Protein AF-A0A2A5NXS1-F1 (afdb_monomer)

Nearest PDB structures (foldseek):
  8vpb-assembly1_B  TM=1.936E-01  e=4.855E+00  Acetivibrio thermocellus ATCC 27405
  8vp6-assembly1_A  TM=1.914E-01  e=6.516E+00  Acetivibrio thermocellus ATCC 27405
  7t56-assembly1_B  TM=1.452E-01  e=5.507E+00  Acetivibrio thermocellus

Solvent-accessible surface area (backbone atoms only — not comparable to full-atom values): 15527 Å² total; per-residue (Å²): 113,78,41,59,39,31,44,42,48,27,44,48,34,36,35,49,47,44,10,28,22,42,72,34,12,51,87,60,19,72,58,52,94,95,56,73,52,60,58,21,22,53,51,45,51,48,53,43,49,53,54,27,51,54,50,52,59,58,46,58,78,80,45,58,77,80,55,34,42,48,44,21,48,47,25,34,41,46,26,44,46,38,18,56,44,32,48,29,66,87,48,60,94,72,56,56,43,71,55,36,37,53,54,43,52,51,55,33,54,51,51,25,48,50,49,31,64,68,31,35,73,73,53,78,40,53,52,70,60,51,43,49,34,47,45,30,22,45,22,40,39,41,38,36,18,63,85,30,34,27,43,19,49,92,49,60,86,47,55,80,62,59,29,24,53,52,48,50,54,52,15,47,55,50,8,43,46,52,35,52,46,42,33,63,71,64,50,59,50,41,102,84,42,52,63,60,36,48,25,28,35,42,42,32,45,31,48,42,42,36,68,74,47,56,34,70,97,39,59,89,50,58,82,66,60,23,18,56,52,37,44,54,52,47,53,54,50,34,54,53,50,46,57,57,70,39,61,69,70,74,48,97,74,71,92,51,66,58,56,60,52,48,26,43,40,31,57,54,46,52,35,51,51,51,50,43,32,51,47,27,19,66,30,54,88,71,55,68,77,63,61,95,89,51,77,71,97,80,71,92,130

Radius of gyration: 19.19 Å; Cα contacts (8 Å, |Δi|>4): 415; chains: 1; bounding box: 48×44×57 Å

Structure (mmCIF, N/CA/C/O backbone):
data_AF-A0A2A5NXS1-F1
#
_entry.id   AF-A0A2A5NXS1-F1
#
loop_
_atom_site.group_PDB
_atom_site.id
_atom_site.type_symbol
_atom_site.label_atom_id
_atom_site.label_alt_id
_atom_site.label_comp_id
_atom_site.label_asym_id
_atom_site.label_entity_id
_atom_site.label_seq_id
_atom_site.pdbx_PDB_ins_code
_atom_site.Cartn_x
_atom_site.Cartn_y
_atom_site.Cartn_z
_atom_site.occupancy
_atom_site.B_iso_or_equiv
_atom_site.auth_seq_id
_atom_site.auth_comp_id
_atom_site.auth_asym_id
_atom_site.auth_atom_id
_atom_site.pdbx_PDB_model_num
ATOM 1 N N . MET A 1 1 ? -2.084 -15.220 -14.478 1.00 48.28 1 MET A N 1
ATOM 2 C CA . MET A 1 1 ? -2.795 -14.919 -13.210 1.00 48.28 1 MET A CA 1
ATOM 3 C C . MET A 1 1 ? -2.044 -13.943 -12.300 1.00 48.28 1 MET A C 1
ATOM 5 O O . MET A 1 1 ? -2.697 -13.050 -11.786 1.00 48.28 1 MET A O 1
ATOM 9 N N . LEU A 1 2 ? -0.713 -14.033 -12.143 1.00 59.28 2 LEU A N 1
ATOM 10 C CA . LEU A 1 2 ? 0.073 -13.143 -11.260 1.00 59.28 2 LEU A CA 1
ATOM 11 C C . LEU A 1 2 ? -0.103 -11.620 -11.494 1.00 59.28 2 LEU A C 1
ATOM 13 O O . LEU A 1 2 ? -0.232 -10.901 -10.517 1.00 59.28 2 LEU A O 1
ATOM 17 N N . PRO A 1 3 ? -0.214 -11.083 -12.723 1.00 63.03 3 PRO A N 1
ATOM 18 C CA . PRO A 1 3 ? -0.438 -9.639 -12.892 1.00 63.03 3 PRO A CA 1
ATOM 19 C C . PRO A 1 3 ? -1.823 -9.168 -12.410 1.00 63.03 3 PRO A C 1
ATOM 21 O O . PRO A 1 3 ? -1.995 -8.028 -11.987 1.00 63.03 3 PRO A O 1
ATOM 24 N N . ALA A 1 4 ? -2.824 -10.056 -12.435 1.00 69.69 4 ALA A N 1
ATOM 25 C CA . ALA A 1 4 ? -4.192 -9.733 -12.036 1.00 69.69 4 ALA A CA 1
ATOM 26 C C . ALA A 1 4 ? -4.339 -9.557 -10.515 1.00 69.69 4 ALA A C 1
ATOM 28 O O . ALA A 1 4 ? -5.251 -8.865 -10.066 1.00 69.69 4 ALA A O 1
ATOM 29 N N . SER A 1 5 ? -3.429 -10.108 -9.704 1.00 81.94 5 SER A N 1
ATOM 30 C CA . SER A 1 5 ? -3.477 -9.933 -8.248 1.00 81.94 5 SER A CA 1
ATOM 31 C C . SER A 1 5 ? -3.131 -8.512 -7.795 1.00 81.94 5 SER A C 1
ATOM 33 O O . SER A 1 5 ? -3.431 -8.152 -6.665 1.00 81.94 5 SER A O 1
ATOM 35 N N . LEU A 1 6 ? -2.592 -7.648 -8.659 1.00 85.38 6 LEU A N 1
ATOM 36 C CA . LEU A 1 6 ? -2.455 -6.223 -8.337 1.00 85.38 6 LEU A CA 1
ATOM 37 C C . LEU A 1 6 ? -3.814 -5.508 -8.304 1.00 85.38 6 LEU A C 1
ATOM 39 O O . LEU A 1 6 ? -4.027 -4.635 -7.467 1.00 85.38 6 LEU A O 1
ATOM 43 N N . PHE A 1 7 ? -4.775 -5.926 -9.134 1.00 89.88 7 PHE A N 1
ATOM 44 C CA . PHE A 1 7 ? -6.154 -5.418 -9.076 1.00 89.88 7 PHE A CA 1
ATOM 45 C C . PHE A 1 7 ? -6.835 -5.796 -7.762 1.00 89.88 7 PHE A C 1
ATOM 47 O O . PHE A 1 7 ? -7.594 -5.006 -7.202 1.00 89.88 7 PHE A O 1
ATOM 54 N N . MET A 1 8 ? -6.499 -6.976 -7.242 1.00 92.50 8 MET A N 1
ATOM 55 C CA . MET A 1 8 ? -6.914 -7.411 -5.916 1.00 92.50 8 MET A CA 1
ATOM 56 C C . MET A 1 8 ? -6.378 -6.447 -4.847 1.00 92.50 8 MET A C 1
ATOM 58 O O . MET A 1 8 ? -7.127 -6.037 -3.967 1.00 92.50 8 MET A O 1
ATOM 62 N N . LEU A 1 9 ? -5.128 -5.990 -4.944 1.00 92.62 9 LEU A N 1
ATOM 63 C CA . LEU A 1 9 ? -4.576 -5.005 -4.004 1.00 92.62 9 LEU A CA 1
ATOM 64 C C . LEU A 1 9 ? -5.221 -3.627 -4.109 1.00 92.62 9 LEU A C 1
ATOM 66 O O . LEU A 1 9 ? -5.447 -2.992 -3.080 1.00 92.62 9 LEU A O 1
ATOM 70 N N . ILE A 1 10 ? -5.538 -3.182 -5.327 1.00 95.38 10 ILE A N 1
ATOM 71 C CA . ILE A 1 10 ? -6.259 -1.925 -5.557 1.00 95.38 10 ILE A CA 1
ATOM 72 C C . ILE A 1 10 ? -7.599 -1.969 -4.824 1.00 95.38 10 ILE A C 1
ATOM 74 O O . ILE A 1 10 ? -7.863 -1.126 -3.969 1.00 95.38 10 ILE A O 1
ATOM 78 N N . TRP A 1 11 ? -8.420 -2.990 -5.077 1.00 95.94 11 TRP A N 1
ATOM 79 C CA . TRP A 1 11 ? -9.720 -3.097 -4.415 1.00 95.94 11 TRP A CA 1
ATOM 80 C C . TRP A 1 11 ? -9.615 -3.305 -2.912 1.00 95.94 11 TRP A C 1
ATOM 82 O O . TRP A 1 11 ? -10.407 -2.725 -2.173 1.00 95.94 11 TRP A O 1
ATOM 92 N N . LEU A 1 12 ? -8.626 -4.069 -2.446 1.00 94.81 12 LEU A N 1
ATOM 93 C CA . LEU A 1 12 ? -8.384 -4.215 -1.016 1.00 94.81 12 LEU A CA 1
ATOM 94 C C . LEU A 1 12 ? -8.090 -2.857 -0.377 1.00 94.81 12 LEU A C 1
ATOM 96 O O . LEU A 1 12 ? -8.682 -2.511 0.642 1.00 94.81 12 LEU A O 1
ATOM 100 N N . GLY A 1 13 ? -7.214 -2.068 -0.999 1.00 93.06 13 GLY A N 1
ATOM 101 C CA . GLY A 1 13 ? -6.865 -0.745 -0.508 1.00 93.06 13 GLY A CA 1
ATOM 102 C C . GLY A 1 13 ? -8.036 0.237 -0.570 1.00 93.06 13 GLY A C 1
ATOM 103 O O . GLY A 1 13 ? -8.252 0.970 0.392 1.00 93.06 13 GLY A O 1
ATOM 104 N N . ILE A 1 14 ? -8.847 0.212 -1.631 1.00 95.69 14 ILE A N 1
ATOM 105 C CA . ILE A 1 14 ? -10.063 1.033 -1.721 1.00 95.69 14 ILE A CA 1
ATOM 106 C C . ILE A 1 14 ? -11.042 0.655 -0.601 1.00 95.69 14 ILE A C 1
ATOM 108 O O . ILE A 1 14 ? -11.514 1.528 0.127 1.00 95.69 14 ILE A O 1
ATOM 112 N N . LEU A 1 15 ? -11.336 -0.636 -0.425 1.00 94.88 15 LEU A N 1
ATOM 113 C CA . LEU A 1 15 ? -12.291 -1.107 0.581 1.00 94.88 15 LEU A CA 1
ATOM 114 C C . LEU A 1 15 ? -11.823 -0.793 2.008 1.00 94.88 15 LEU A C 1
ATOM 116 O O . LEU A 1 15 ? -12.629 -0.390 2.845 1.00 94.88 15 LEU A O 1
ATOM 120 N N . VAL A 1 16 ? -10.528 -0.953 2.289 1.00 91.12 16 VAL A N 1
ATOM 121 C CA . VAL A 1 16 ? -9.969 -0.790 3.639 1.00 91.12 16 VAL A CA 1
ATOM 122 C C . VAL A 1 16 ? -9.640 0.669 3.957 1.00 91.12 16 VAL A C 1
ATOM 124 O O . VAL A 1 16 ? -10.072 1.175 4.989 1.00 91.12 16 VAL A O 1
ATOM 127 N N . PHE A 1 17 ? -8.892 1.359 3.094 1.00 89.75 17 PHE A N 1
ATOM 128 C CA . PHE A 1 17 ? -8.340 2.686 3.396 1.00 89.75 17 PHE A CA 1
ATOM 129 C C . PHE A 1 17 ? -9.239 3.848 2.962 1.00 89.75 17 PHE A C 1
ATOM 131 O O . PHE A 1 17 ? -9.146 4.927 3.542 1.00 89.75 17 PHE A O 1
ATOM 138 N N . ILE A 1 18 ? -10.112 3.643 1.969 1.00 90.94 18 ILE A N 1
ATOM 139 C CA . ILE A 1 18 ? -10.982 4.706 1.438 1.00 90.94 18 ILE A CA 1
ATOM 140 C C . ILE A 1 18 ? -12.414 4.537 1.939 1.00 90.94 18 ILE A C 1
ATOM 142 O O . ILE A 1 18 ? -12.991 5.462 2.508 1.00 90.94 18 ILE A O 1
ATOM 146 N N . ALA A 1 19 ? -12.980 3.341 1.783 1.00 90.31 19 ALA A N 1
ATOM 147 C CA . ALA A 1 19 ? -14.334 3.028 2.235 1.00 90.31 19 ALA A CA 1
ATOM 148 C C . ALA A 1 19 ? -14.406 2.627 3.722 1.00 90.31 19 ALA A C 1
ATOM 150 O O . ALA A 1 19 ? -15.501 2.442 4.251 1.00 90.31 19 ALA A O 1
ATOM 151 N N . GLY A 1 20 ? -13.263 2.486 4.405 1.00 85.06 20 GLY A N 1
ATOM 152 C CA . GLY A 1 20 ? -13.198 2.207 5.843 1.00 85.06 20 GLY A CA 1
ATOM 153 C C . GLY A 1 20 ? -13.895 0.909 6.259 1.00 85.06 20 GLY A C 1
ATOM 154 O O . GLY A 1 20 ? -14.537 0.879 7.307 1.00 85.06 20 GLY A O 1
ATOM 155 N N . GLY A 1 21 ? -13.833 -0.133 5.427 1.00 85.25 21 GLY A N 1
ATOM 156 C CA . GLY A 1 21 ? -14.443 -1.440 5.692 1.00 85.25 21 GLY A CA 1
ATOM 157 C C . GLY A 1 21 ? -15.932 -1.551 5.339 1.00 85.25 21 GLY A C 1
ATOM 158 O O . GLY A 1 21 ? -16.523 -2.616 5.516 1.00 85.25 21 GLY A O 1
ATOM 159 N N . TRP A 1 22 ? -16.554 -0.497 4.800 1.00 90.38 22 TRP A N 1
ATOM 160 C CA . TRP A 1 22 ? -17.948 -0.551 4.349 1.00 90.38 22 TRP A CA 1
ATOM 161 C C . TRP A 1 22 ? -18.164 -1.636 3.270 1.00 90.38 22 TRP A C 1
ATOM 163 O O . TRP A 1 22 ? -17.324 -1.762 2.376 1.00 90.38 22 TRP A O 1
ATOM 173 N N . PRO A 1 23 ? -19.290 -2.385 3.290 1.00 93.75 23 PRO A N 1
ATOM 174 C CA . PRO A 1 23 ? -20.462 -2.209 4.156 1.00 93.75 23 PRO A CA 1
ATOM 175 C C . PRO A 1 23 ? -20.436 -2.966 5.478 1.00 93.75 23 PRO A C 1
ATOM 177 O O . PRO A 1 23 ? -21.261 -2.669 6.338 1.00 93.75 23 PRO A O 1
ATOM 180 N N . LEU A 1 24 ? -19.538 -3.934 5.663 1.00 90.44 24 LEU A N 1
ATOM 181 C CA . LEU A 1 24 ? -19.678 -4.906 6.753 1.00 90.44 24 LEU A CA 1
ATOM 182 C C . LEU A 1 24 ? -18.623 -4.750 7.845 1.00 90.44 24 LEU A C 1
ATOM 184 O O . LEU A 1 24 ? -18.956 -4.900 9.017 1.00 90.44 24 LEU A O 1
ATOM 188 N N . ALA A 1 25 ? -17.377 -4.439 7.495 1.00 84.75 25 ALA A N 1
ATOM 189 C CA . ALA A 1 25 ? -16.279 -4.358 8.449 1.00 84.75 25 ALA A CA 1
ATOM 190 C C . ALA A 1 25 ? -16.113 -2.944 9.050 1.00 84.75 25 ALA A C 1
ATOM 192 O O . ALA A 1 25 ? -16.321 -1.944 8.365 1.00 84.75 25 ALA A O 1
ATOM 193 N N . PRO A 1 26 ? -15.727 -2.821 10.329 1.00 82.50 26 PRO A N 1
ATOM 194 C CA . PRO A 1 26 ? -15.383 -1.541 10.941 1.00 82.50 26 PRO A CA 1
ATOM 195 C C . PRO A 1 26 ? -14.167 -0.874 10.258 1.00 82.50 26 PRO A C 1
ATOM 197 O O . PRO A 1 26 ? -13.356 -1.564 9.637 1.00 82.50 26 PRO A O 1
ATOM 200 N N . PRO A 1 27 ? -13.982 0.452 10.424 1.00 82.75 27 PRO A N 1
ATOM 201 C CA . PRO A 1 27 ? -14.769 1.354 11.279 1.00 82.75 27 PRO A CA 1
ATOM 202 C C . PRO A 1 27 ? -16.096 1.861 10.692 1.00 82.75 27 PRO A C 1
ATOM 204 O O . PRO A 1 27 ? -16.907 2.381 11.451 1.00 82.75 27 PRO A O 1
ATOM 207 N N . LEU A 1 28 ? -16.331 1.746 9.380 1.00 84.81 28 LEU A N 1
ATOM 208 C CA . LEU A 1 28 ? -17.490 2.360 8.707 1.00 84.81 28 LEU A CA 1
ATOM 209 C C . LEU A 1 28 ? -18.556 1.357 8.231 1.00 84.81 28 LEU A C 1
ATOM 211 O O . LEU A 1 28 ? -19.566 1.762 7.651 1.00 84.81 28 LEU A O 1
ATOM 215 N N . GLY A 1 29 ? -18.337 0.060 8.446 1.00 84.56 29 GLY A N 1
ATOM 216 C CA . GLY A 1 29 ? -19.309 -0.999 8.184 1.00 84.56 29 GLY A CA 1
ATOM 217 C C . GLY A 1 29 ? -20.261 -1.281 9.349 1.00 84.56 29 GLY A C 1
ATOM 218 O O . GLY A 1 29 ? -20.221 -0.644 10.399 1.00 84.56 29 GLY A O 1
ATOM 219 N N . SER A 1 30 ? -21.150 -2.250 9.145 1.00 87.81 30 SER A N 1
ATOM 220 C CA . SER A 1 30 ? -22.272 -2.544 10.041 1.00 87.81 30 SER A CA 1
ATOM 221 C C . SER A 1 30 ? -21.946 -3.457 11.227 1.00 87.81 30 SER A C 1
ATOM 223 O O . SER A 1 30 ? -22.807 -3.631 12.092 1.00 87.81 30 SER A O 1
ATOM 225 N N . TRP A 1 31 ? -20.767 -4.088 11.267 1.00 87.00 31 TRP A N 1
ATOM 226 C CA . TRP A 1 31 ? -20.398 -5.000 12.353 1.00 87.00 31 TRP A CA 1
ATOM 227 C C . TRP A 1 31 ? -20.316 -4.280 13.706 1.00 87.00 31 TRP A C 1
ATOM 229 O O . TRP A 1 31 ? -19.863 -3.139 13.803 1.00 87.00 31 TRP A O 1
ATOM 239 N N . ARG A 1 32 ? -20.747 -4.972 14.765 1.00 78.56 32 ARG A N 1
ATOM 240 C CA . ARG A 1 32 ? -20.758 -4.486 16.150 1.00 78.56 32 ARG A CA 1
ATOM 241 C C . ARG A 1 32 ? -20.128 -5.529 17.080 1.00 78.56 32 ARG A C 1
ATOM 243 O O . ARG A 1 32 ? -20.237 -6.723 16.780 1.00 78.56 32 ARG A O 1
ATOM 250 N N . PRO A 1 33 ? -19.532 -5.114 18.216 1.00 77.75 33 PRO A N 1
ATOM 251 C CA . PRO A 1 33 ? -19.117 -6.045 19.265 1.00 77.75 33 PRO A CA 1
ATOM 252 C C . PRO A 1 33 ? -20.269 -6.978 19.667 1.00 77.75 33 PRO A C 1
ATOM 254 O O . PRO A 1 33 ? -21.425 -6.558 19.696 1.00 77.75 33 PRO A O 1
ATOM 257 N N . GLY A 1 34 ? -19.966 -8.251 19.922 1.00 71.75 34 GLY A N 1
ATOM 258 C CA . GLY A 1 34 ? -20.967 -9.288 20.212 1.00 71.75 34 GLY A CA 1
ATOM 259 C C . GLY A 1 34 ? -21.579 -9.979 18.984 1.00 71.75 34 GLY A C 1
ATOM 260 O O . GLY A 1 34 ? -22.267 -10.984 19.137 1.00 71.75 34 GLY A O 1
ATOM 261 N N . VAL A 1 35 ? -21.301 -9.509 17.761 1.00 77.75 35 VAL A N 1
ATOM 262 C CA . VAL A 1 35 ? -21.707 -10.185 16.514 1.00 77.75 35 VAL A CA 1
ATOM 263 C C . VAL A 1 35 ? -20.549 -11.020 15.966 1.00 77.75 35 VAL A C 1
ATOM 265 O O . VAL A 1 35 ? -19.385 -10.619 16.035 1.00 77.75 35 VAL A O 1
ATOM 268 N N . SER A 1 36 ? -20.853 -12.180 15.374 1.00 83.75 36 SER A N 1
ATOM 269 C CA . SER A 1 36 ? -19.843 -13.044 14.751 1.00 83.75 36 SER A CA 1
ATOM 270 C C . SER A 1 36 ? -18.950 -12.275 13.770 1.00 83.75 36 SER A C 1
ATOM 272 O O . SER A 1 36 ? -19.435 -11.597 12.861 1.00 83.75 36 SER A O 1
ATOM 274 N N . ARG A 1 37 ? -17.629 -12.428 13.925 1.00 83.62 37 ARG A N 1
ATOM 275 C CA . ARG A 1 37 ? -16.611 -11.865 13.018 1.00 83.62 37 ARG A CA 1
ATOM 276 C C . ARG A 1 37 ? -16.596 -12.561 11.649 1.00 83.62 37 ARG A C 1
ATOM 278 O O . ARG A 1 37 ? -16.028 -12.030 10.701 1.00 83.62 37 ARG A O 1
ATOM 285 N N . ALA A 1 38 ? -17.248 -13.720 11.519 1.00 86.56 38 ALA A N 1
ATOM 286 C CA . ALA A 1 38 ? -17.335 -14.443 10.251 1.00 86.56 38 ALA A CA 1
ATOM 287 C C . ALA A 1 38 ? -18.183 -13.697 9.209 1.00 86.56 38 ALA A C 1
ATOM 289 O O . ALA A 1 38 ? -17.869 -13.752 8.025 1.00 86.56 38 ALA A O 1
ATOM 290 N N . VAL A 1 39 ? -19.218 -12.962 9.639 1.00 87.00 39 VAL A N 1
ATOM 291 C CA . VAL A 1 39 ? -20.088 -12.190 8.736 1.00 87.00 39 VAL A CA 1
ATOM 292 C C . VAL A 1 39 ? -19.308 -11.096 7.993 1.00 87.00 39 VAL A C 1
ATOM 294 O O . VAL A 1 39 ? -19.316 -11.119 6.760 1.00 87.00 39 VAL A O 1
ATOM 297 N N . PRO A 1 40 ? -18.591 -10.170 8.667 1.00 85.81 40 PRO A N 1
ATOM 298 C CA . PRO A 1 40 ? -17.743 -9.217 7.958 1.00 85.81 40 PRO A CA 1
ATOM 299 C C . PRO A 1 40 ? -16.564 -9.900 7.255 1.00 85.81 40 PRO A C 1
ATOM 301 O O . PRO A 1 40 ? -16.240 -9.497 6.142 1.00 85.81 40 PRO A O 1
ATOM 304 N N . GLY A 1 41 ? -15.978 -10.960 7.828 1.00 88.31 41 GLY A N 1
ATOM 305 C CA . GLY A 1 41 ? -14.860 -11.691 7.223 1.00 88.31 41 GLY A CA 1
ATOM 306 C C . GLY A 1 41 ? -15.199 -12.264 5.847 1.00 88.31 41 GLY A C 1
ATOM 307 O O . GLY A 1 41 ? -14.597 -11.881 4.840 1.00 88.31 41 GLY A O 1
ATOM 308 N N . VAL A 1 42 ? -16.205 -13.138 5.786 1.00 93.25 42 VAL A N 1
ATOM 309 C CA . VAL A 1 42 ? -16.658 -13.772 4.538 1.00 93.25 42 VAL A CA 1
ATOM 310 C C . VAL A 1 42 ? -17.274 -12.737 3.602 1.00 93.25 42 VAL A C 1
ATOM 312 O O . VAL A 1 42 ? -16.928 -12.703 2.423 1.00 93.25 42 VAL A O 1
ATOM 315 N N . GLY A 1 43 ? -18.139 -11.859 4.117 1.00 93.38 43 GLY A N 1
ATOM 316 C CA . GLY A 1 43 ? -18.857 -10.888 3.296 1.00 93.38 43 GLY A CA 1
ATOM 317 C C . GLY A 1 43 ? -17.936 -9.876 2.614 1.00 93.38 43 GLY A C 1
ATOM 318 O O . GLY A 1 43 ? -18.040 -9.674 1.406 1.00 93.38 43 GLY A O 1
ATOM 319 N N . MET A 1 44 ? -16.979 -9.288 3.341 1.00 94.56 4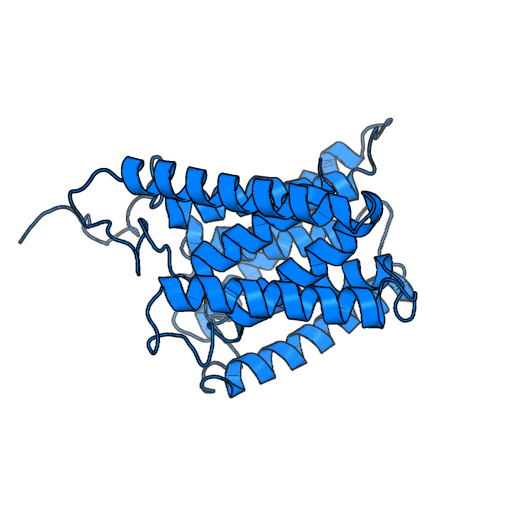4 MET A N 1
ATOM 320 C CA . MET A 1 44 ? -16.012 -8.366 2.731 1.00 94.56 44 MET A CA 1
ATOM 321 C C . MET A 1 44 ? -15.050 -9.083 1.787 1.00 94.56 44 MET A C 1
ATOM 323 O O . MET A 1 44 ? -14.708 -8.530 0.745 1.00 94.56 44 MET A O 1
ATOM 327 N N . THR A 1 45 ? -14.654 -10.321 2.103 1.00 94.88 45 THR A N 1
ATOM 328 C CA . THR A 1 45 ? -13.822 -11.131 1.199 1.00 94.88 45 THR A CA 1
ATOM 329 C C . THR A 1 45 ? -14.560 -11.423 -0.112 1.00 94.88 45 THR A C 1
ATOM 331 O O . THR A 1 45 ? -13.966 -11.311 -1.181 1.00 94.88 45 THR A O 1
ATOM 334 N N . ALA A 1 46 ? -15.860 -11.728 -0.057 1.00 96.44 46 ALA A N 1
ATOM 335 C CA . ALA A 1 46 ? -16.686 -11.946 -1.242 1.00 96.44 46 ALA A CA 1
ATOM 336 C C . ALA A 1 46 ? -16.858 -10.665 -2.076 1.00 96.44 46 ALA A C 1
ATOM 338 O O . ALA A 1 46 ? -16.675 -10.706 -3.291 1.00 96.44 46 ALA A O 1
ATOM 339 N N . ILE A 1 47 ? -17.141 -9.523 -1.434 1.00 96.38 47 ILE A N 1
ATOM 340 C CA . ILE A 1 47 ? -17.228 -8.212 -2.108 1.00 96.38 47 ILE A CA 1
ATOM 341 C C . ILE A 1 47 ? -15.907 -7.885 -2.806 1.00 96.38 47 ILE A C 1
ATOM 343 O O . ILE A 1 47 ? -15.889 -7.508 -3.976 1.00 96.38 47 ILE A O 1
ATOM 347 N N . TRP A 1 48 ? -14.795 -8.072 -2.101 1.00 96.06 48 TRP A N 1
ATOM 348 C CA . TRP A 1 48 ? -13.460 -7.847 -2.633 1.00 96.06 48 TRP A CA 1
ATOM 349 C C . TRP A 1 48 ? -13.163 -8.704 -3.867 1.00 96.06 48 TRP A C 1
ATOM 351 O O . TRP A 1 48 ? -12.703 -8.178 -4.885 1.00 96.06 48 TRP A O 1
ATOM 361 N N . TRP A 1 49 ? -13.474 -10.001 -3.811 1.00 94.25 49 TRP A N 1
ATOM 362 C CA . TRP A 1 49 ? -13.323 -10.903 -4.952 1.00 94.25 49 TRP A CA 1
ATOM 363 C C . TRP A 1 49 ? -14.218 -10.511 -6.125 1.00 94.25 49 TRP A C 1
ATOM 365 O O . TRP A 1 49 ? -13.732 -10.435 -7.252 1.00 94.25 49 TRP A O 1
ATOM 375 N N . ALA A 1 50 ? -15.493 -10.211 -5.873 1.00 95.88 50 ALA A N 1
ATOM 376 C CA . ALA A 1 50 ? -16.445 -9.830 -6.913 1.00 95.88 50 ALA A CA 1
ATOM 377 C C . ALA A 1 50 ? -15.990 -8.571 -7.667 1.00 95.88 50 ALA A C 1
ATOM 379 O O . ALA A 1 50 ? -15.958 -8.563 -8.897 1.00 95.88 50 ALA A O 1
ATOM 380 N N . LEU A 1 51 ? -15.569 -7.535 -6.933 1.00 95.38 51 LEU A N 1
ATOM 381 C CA . LEU A 1 51 ? -15.061 -6.293 -7.517 1.00 95.38 51 LEU A CA 1
ATOM 382 C C . LEU A 1 51 ? -13.763 -6.524 -8.304 1.00 95.38 51 LEU A C 1
ATOM 384 O O . LEU A 1 51 ? -13.625 -6.041 -9.426 1.00 95.38 51 LEU A O 1
ATOM 388 N N . THR A 1 52 ? -12.847 -7.330 -7.761 1.00 93.62 52 THR A N 1
ATOM 389 C CA . THR A 1 52 ? -11.590 -7.687 -8.436 1.00 93.62 52 THR A CA 1
ATOM 390 C C . THR A 1 52 ? -11.845 -8.410 -9.754 1.00 93.62 52 THR A C 1
ATOM 392 O O . THR A 1 52 ? -11.310 -8.004 -10.785 1.00 93.62 52 THR A O 1
ATOM 395 N N . VAL A 1 53 ? -12.673 -9.459 -9.744 1.00 93.12 53 VAL A N 1
ATOM 396 C CA . VAL A 1 53 ? -12.986 -10.251 -10.941 1.00 93.12 53 VAL A CA 1
ATOM 397 C C . VAL A 1 53 ? -13.679 -9.385 -11.986 1.00 93.12 53 VAL A C 1
ATOM 399 O O . VAL A 1 53 ? -13.256 -9.387 -13.139 1.00 93.12 53 VAL A O 1
ATOM 402 N N . ALA A 1 54 ? -14.679 -8.592 -11.589 1.00 93.38 54 ALA A N 1
ATOM 403 C CA . ALA A 1 54 ? -15.376 -7.694 -12.503 1.00 93.38 54 ALA A CA 1
ATOM 404 C C . ALA A 1 54 ? -14.408 -6.714 -13.185 1.00 93.38 54 ALA A C 1
ATOM 406 O O . ALA A 1 54 ? -14.430 -6.574 -14.408 1.00 93.38 54 ALA A O 1
ATOM 407 N N . THR A 1 55 ? -13.505 -6.081 -12.428 1.00 92.75 55 THR A N 1
ATOM 408 C CA . THR A 1 55 ? -12.529 -5.156 -13.017 1.00 92.75 55 THR A CA 1
ATOM 409 C C . THR A 1 55 ? -11.513 -5.862 -13.904 1.00 92.75 55 THR A C 1
ATOM 411 O O . THR A 1 55 ? -11.182 -5.331 -14.959 1.00 92.75 55 THR A O 1
ATOM 414 N N . VAL A 1 56 ? -11.029 -7.047 -13.524 1.00 91.50 56 VAL A N 1
ATOM 415 C CA . VAL A 1 56 ? -10.099 -7.822 -14.361 1.00 91.50 56 VAL A CA 1
ATOM 416 C C . VAL A 1 56 ? -10.751 -8.202 -15.690 1.00 91.50 56 VAL A C 1
ATOM 418 O O . VAL A 1 56 ? -10.112 -8.055 -16.729 1.00 91.50 56 VAL A O 1
ATOM 421 N N . LEU A 1 57 ? -12.017 -8.631 -15.682 1.00 91.19 57 LEU A N 1
ATOM 422 C CA . LEU A 1 57 ? -12.757 -8.959 -16.904 1.00 91.19 57 LEU A CA 1
ATOM 423 C C . LEU A 1 57 ? -12.920 -7.737 -17.816 1.00 91.19 57 LEU A C 1
ATOM 425 O O . LEU A 1 57 ? -12.674 -7.837 -19.013 1.00 91.19 57 LEU A O 1
ATOM 429 N N . VAL A 1 58 ? -13.261 -6.573 -17.254 1.00 90.69 58 VAL A N 1
ATOM 430 C CA . VAL A 1 58 ? -13.353 -5.322 -18.025 1.00 90.69 58 VAL A CA 1
ATOM 431 C C . VAL A 1 58 ? -11.981 -4.893 -18.550 1.00 90.69 58 VAL A C 1
ATOM 433 O O . VAL A 1 58 ? -11.862 -4.506 -19.707 1.00 90.69 58 VAL A O 1
ATOM 436 N N . ALA A 1 59 ? -10.926 -4.993 -17.739 1.00 88.75 59 ALA A N 1
ATOM 437 C CA . ALA A 1 59 ? -9.565 -4.630 -18.131 1.00 88.75 59 ALA A CA 1
ATOM 438 C C . ALA A 1 59 ? -9.046 -5.474 -19.307 1.00 88.75 59 ALA A C 1
ATOM 440 O O . ALA A 1 59 ? -8.364 -4.942 -20.182 1.00 88.75 59 ALA A O 1
ATOM 441 N N . GLN A 1 60 ? -9.408 -6.762 -19.369 1.00 88.81 60 GL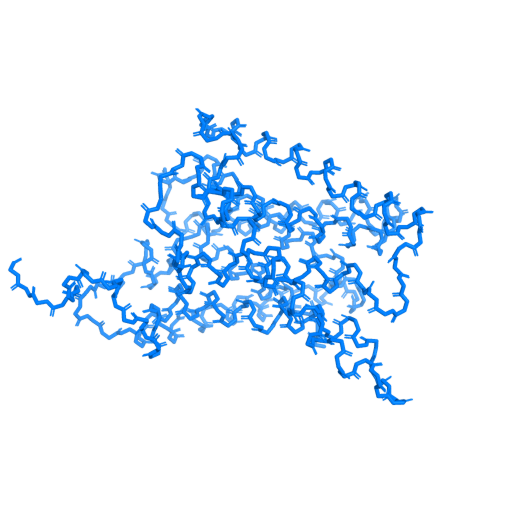N A N 1
ATOM 442 C CA . GLN A 1 60 ? -9.039 -7.651 -20.480 1.00 88.81 60 GLN A CA 1
ATOM 443 C C . GLN A 1 60 ? -9.633 -7.224 -21.830 1.00 88.81 60 GLN A C 1
ATOM 445 O O . GLN A 1 60 ? -9.105 -7.619 -22.864 1.00 88.81 60 GLN A O 1
ATOM 450 N N . LEU A 1 61 ? -10.683 -6.396 -21.845 1.00 88.25 61 LEU A N 1
ATOM 451 C CA . LEU A 1 61 ? -11.249 -5.860 -23.086 1.00 88.25 61 LEU A CA 1
ATOM 452 C C . LEU A 1 61 ? -10.359 -4.784 -23.731 1.00 88.25 61 LEU A C 1
ATOM 454 O O . LEU A 1 61 ? -10.508 -4.508 -24.918 1.00 88.25 61 LEU A O 1
ATOM 458 N N . PHE A 1 62 ? -9.449 -4.170 -22.965 1.00 86.00 62 PHE A N 1
ATOM 459 C CA . PHE A 1 62 ? -8.681 -2.995 -23.403 1.00 86.00 62 PHE A CA 1
ATOM 460 C C . PHE A 1 62 ? -7.160 -3.142 -23.251 1.00 86.00 62 PHE A C 1
ATOM 462 O O . PHE A 1 62 ? -6.416 -2.298 -23.753 1.00 86.00 62 PHE A O 1
ATOM 469 N N . MET A 1 63 ? -6.684 -4.180 -22.556 1.00 87.06 63 MET A N 1
ATOM 470 C CA . MET A 1 63 ? -5.266 -4.363 -22.229 1.00 87.06 63 MET A CA 1
ATOM 471 C C . MET A 1 63 ? -4.811 -5.809 -22.428 1.00 87.06 63 MET A C 1
ATOM 473 O O . MET A 1 63 ? -5.509 -6.753 -22.050 1.00 87.06 63 MET A O 1
ATOM 477 N N . ALA A 1 64 ? -3.598 -5.984 -22.958 1.00 86.00 64 ALA A N 1
ATOM 478 C CA . ALA A 1 64 ? -2.948 -7.288 -23.033 1.00 86.00 64 ALA A CA 1
ATOM 479 C C . ALA A 1 64 ? -2.352 -7.705 -21.676 1.00 86.00 64 ALA A C 1
ATOM 481 O O . ALA A 1 64 ? -1.974 -6.870 -20.860 1.00 86.00 64 ALA A O 1
ATOM 482 N N . TRP A 1 65 ? -2.196 -9.010 -21.440 1.00 80.44 65 TRP A N 1
ATOM 483 C CA . TRP A 1 65 ? -1.690 -9.560 -20.170 1.00 80.44 65 TRP A CA 1
ATOM 484 C C . TRP A 1 65 ? -0.392 -8.931 -19.622 1.00 80.44 65 TRP A C 1
ATOM 486 O O . TRP A 1 65 ? -0.329 -8.720 -18.409 1.00 80.44 65 TRP A O 1
ATOM 496 N N . PRO A 1 66 ? 0.632 -8.609 -20.437 1.00 83.06 66 PRO A N 1
ATOM 497 C CA . PRO A 1 66 ? 1.840 -7.945 -19.938 1.00 83.06 66 PRO A CA 1
ATOM 498 C C . PRO A 1 66 ? 1.581 -6.531 -19.392 1.00 83.06 66 PRO A C 1
ATOM 500 O O . PRO A 1 66 ? 2.254 -6.094 -18.463 1.00 83.06 66 PRO A O 1
ATOM 503 N N . GLU A 1 67 ? 0.569 -5.834 -19.917 1.00 86.50 67 GLU A N 1
ATOM 504 C CA . GLU A 1 67 ? 0.213 -4.458 -19.537 1.00 86.50 67 GLU A CA 1
ATOM 505 C C . GLU A 1 67 ? -0.378 -4.374 -18.117 1.00 86.50 67 GLU A C 1
ATOM 507 O O . GLU A 1 67 ? -0.341 -3.319 -17.482 1.00 86.50 67 GLU A O 1
ATOM 512 N N . PHE A 1 68 ? -0.865 -5.496 -17.576 1.00 87.88 68 PHE A N 1
ATOM 513 C CA . PHE A 1 68 ? -1.501 -5.557 -16.257 1.00 87.88 68 PHE A CA 1
ATOM 514 C C . PHE A 1 68 ? -0.532 -5.233 -15.119 1.00 87.88 68 PHE A C 1
ATOM 516 O O . PHE A 1 68 ? -0.960 -4.694 -14.101 1.00 87.88 68 PHE A O 1
ATOM 523 N N . LEU A 1 69 ? 0.756 -5.556 -15.273 1.00 86.94 69 LEU A N 1
ATOM 524 C CA . LEU A 1 69 ? 1.767 -5.298 -14.248 1.00 86.94 69 LEU A CA 1
ATOM 525 C C . LEU A 1 69 ? 1.993 -3.790 -14.038 1.00 86.94 69 LEU A C 1
ATOM 527 O O . LEU A 1 69 ? 1.701 -3.307 -12.943 1.00 86.94 69 LEU A O 1
ATOM 531 N N . PRO A 1 70 ? 2.452 -3.016 -15.041 1.00 89.12 70 PRO A N 1
ATOM 532 C CA . PRO A 1 70 ? 2.655 -1.583 -14.858 1.00 89.12 70 PRO A CA 1
ATOM 533 C C . PRO A 1 70 ? 1.352 -0.848 -14.520 1.00 89.12 70 PRO A C 1
ATOM 535 O O . PRO A 1 70 ? 1.359 0.011 -13.640 1.00 89.12 70 PRO A O 1
ATOM 538 N N . TYR A 1 71 ? 0.221 -1.218 -15.136 1.00 92.62 71 TYR A N 1
ATOM 539 C CA . TYR A 1 71 ? -1.080 -0.630 -14.801 1.00 92.62 71 TYR A CA 1
ATOM 540 C C . TYR A 1 71 ? -1.465 -0.897 -13.338 1.00 92.62 71 TYR A C 1
ATOM 542 O O . TYR A 1 71 ? -1.828 0.016 -12.595 1.00 92.62 71 TYR A O 1
ATOM 550 N N . GLY A 1 72 ? -1.345 -2.152 -12.899 1.00 91.44 72 GLY A N 1
ATOM 551 C CA . GLY A 1 72 ? -1.666 -2.571 -11.541 1.00 91.44 72 GLY A CA 1
ATOM 552 C C . GLY A 1 72 ? -0.774 -1.915 -10.487 1.00 91.44 72 GLY A C 1
ATOM 553 O O . GLY A 1 72 ? -1.277 -1.518 -9.438 1.00 91.44 72 GLY A O 1
ATOM 554 N N . VAL A 1 73 ? 0.524 -1.746 -10.763 1.00 91.06 73 VAL A N 1
ATOM 555 C CA . VAL A 1 73 ? 1.461 -1.066 -9.851 1.00 91.06 73 VAL A CA 1
ATOM 556 C C . VAL A 1 73 ? 1.119 0.416 -9.717 1.00 91.06 73 VAL A C 1
ATOM 558 O O . VAL A 1 73 ? 1.073 0.913 -8.593 1.00 91.06 73 VAL A O 1
ATOM 561 N N . VAL A 1 74 ? 0.809 1.106 -10.822 1.00 94.75 74 VAL A N 1
ATOM 562 C CA . VAL A 1 74 ? 0.352 2.508 -10.785 1.00 94.75 74 VAL A CA 1
ATOM 563 C C . VAL A 1 74 ? -0.929 2.633 -9.961 1.00 94.75 74 VAL A C 1
ATOM 565 O O . VAL A 1 74 ? -1.014 3.493 -9.085 1.00 94.75 74 VAL A O 1
ATOM 568 N N . GLY A 1 75 ? -1.909 1.757 -10.189 1.00 95.31 75 GLY A N 1
ATOM 569 C CA . GLY A 1 75 ? -3.164 1.801 -9.443 1.00 95.31 75 GLY A CA 1
ATOM 570 C C . GLY A 1 75 ? -2.990 1.480 -7.963 1.00 95.31 75 GLY A C 1
ATOM 571 O O . GLY A 1 75 ? -3.572 2.155 -7.112 1.00 95.31 75 GLY A O 1
ATOM 572 N N . PHE A 1 76 ? -2.153 0.500 -7.625 1.00 93.50 76 PHE A N 1
ATOM 573 C CA . PHE A 1 76 ? -1.843 0.177 -6.234 1.00 93.50 76 PHE A CA 1
ATOM 574 C C . PHE A 1 76 ? -1.118 1.336 -5.538 1.00 93.50 76 PHE A C 1
ATOM 576 O O . PHE A 1 76 ? -1.497 1.721 -4.429 1.00 93.50 76 PHE A O 1
ATOM 583 N N . TRP A 1 77 ? -0.146 1.952 -6.216 1.00 95.25 77 TRP A N 1
ATOM 584 C CA . TRP A 1 77 ? 0.533 3.155 -5.739 1.00 95.25 77 TRP A CA 1
ATOM 585 C C . TRP A 1 77 ? -0.452 4.302 -5.485 1.00 95.25 77 TRP A C 1
ATOM 587 O O . TRP A 1 77 ? -0.463 4.843 -4.381 1.00 95.25 77 TRP A O 1
ATOM 597 N N . LEU A 1 78 ? -1.331 4.626 -6.442 1.00 96.50 78 LEU A N 1
ATOM 598 C CA . LEU A 1 78 ? -2.362 5.660 -6.276 1.00 96.50 78 LEU A CA 1
ATOM 599 C C . LEU A 1 78 ? -3.313 5.351 -5.117 1.00 96.50 78 LEU A C 1
ATOM 601 O O . LEU A 1 78 ? -3.703 6.253 -4.376 1.00 96.50 78 LEU A O 1
ATOM 605 N N . THR A 1 79 ? -3.662 4.077 -4.939 1.00 95.31 79 THR A N 1
ATOM 606 C CA . THR A 1 79 ? -4.538 3.632 -3.851 1.00 95.31 79 THR A CA 1
ATOM 607 C C . THR A 1 79 ? -3.912 3.910 -2.490 1.00 95.31 79 THR A C 1
ATOM 609 O O . THR A 1 79 ? -4.579 4.440 -1.603 1.00 95.31 79 THR A O 1
ATOM 612 N N . LEU A 1 80 ? -2.626 3.596 -2.314 1.00 93.25 80 LEU A N 1
ATOM 613 C CA . LEU A 1 80 ? -1.915 3.874 -1.066 1.00 93.25 80 LEU A CA 1
ATOM 614 C C . LEU A 1 80 ? -1.611 5.362 -0.897 1.00 93.25 80 LEU A C 1
ATOM 616 O O . LEU A 1 80 ? -1.756 5.896 0.202 1.00 93.25 80 LEU A O 1
ATOM 620 N N . LEU A 1 81 ? -1.250 6.053 -1.976 1.00 93.19 81 LEU A N 1
ATOM 621 C CA . LEU A 1 81 ? -1.025 7.489 -1.945 1.00 93.19 81 LEU A CA 1
ATOM 622 C C . LEU A 1 81 ? -2.272 8.227 -1.467 1.00 93.19 81 LEU A C 1
ATOM 624 O O . LEU A 1 81 ? -2.204 9.051 -0.556 1.00 93.19 81 LEU A O 1
ATOM 628 N N . TRP A 1 82 ? -3.422 7.922 -2.052 1.00 92.44 82 TRP A N 1
ATOM 629 C CA . TRP A 1 82 ? -4.630 8.632 -1.688 1.00 92.44 82 TRP A CA 1
ATOM 630 C C . TRP A 1 82 ? -5.253 8.101 -0.397 1.00 92.44 82 TRP A C 1
ATOM 632 O O . TRP A 1 82 ? -5.542 8.884 0.505 1.00 92.44 82 TRP A O 1
ATOM 642 N N . GLY A 1 83 ? -5.406 6.782 -0.268 1.00 89.44 83 GLY A N 1
ATOM 643 C CA . GLY A 1 83 ? -6.076 6.155 0.871 1.00 89.44 83 GLY A CA 1
ATOM 644 C C . GLY A 1 83 ? -5.285 6.232 2.176 1.00 89.44 83 GLY A C 1
ATOM 645 O O . GLY A 1 83 ? -5.866 6.502 3.225 1.00 89.44 83 GLY A O 1
ATOM 646 N N . VAL A 1 84 ? -3.965 6.035 2.125 1.00 88.31 84 VAL A N 1
ATOM 647 C CA . VAL A 1 84 ? -3.103 6.037 3.319 1.00 88.31 84 VAL A CA 1
ATOM 648 C C . VAL A 1 84 ? -2.454 7.400 3.516 1.00 88.31 84 VAL A C 1
ATOM 650 O O . VAL A 1 84 ? -2.679 8.041 4.540 1.00 88.31 84 VAL A O 1
ATOM 653 N N . ASN A 1 85 ? -1.649 7.849 2.551 1.00 89.38 85 ASN A N 1
ATOM 654 C CA . ASN A 1 85 ? -0.793 9.022 2.739 1.00 89.38 85 ASN A CA 1
ATOM 655 C C . ASN A 1 85 ? -1.603 10.329 2.809 1.00 89.38 85 ASN A C 1
ATOM 657 O O . ASN A 1 85 ? -1.427 11.125 3.726 1.00 89.38 85 ASN A O 1
ATOM 661 N N . LEU A 1 86 ? -2.567 10.522 1.906 1.00 89.00 86 LEU A N 1
ATOM 662 C CA . LEU A 1 86 ? -3.503 11.653 1.960 1.00 89.00 86 LEU A CA 1
ATOM 663 C C . LEU A 1 86 ? -4.722 11.390 2.857 1.00 89.00 86 LEU A C 1
ATOM 665 O O . LEU A 1 86 ? -5.580 12.265 2.980 1.00 89.00 86 LEU A O 1
ATOM 669 N N . ALA A 1 87 ? -4.813 10.209 3.481 1.00 86.81 87 ALA A N 1
ATOM 670 C CA . ALA A 1 87 ? -5.935 9.788 4.321 1.00 86.81 87 ALA A CA 1
ATOM 671 C C . ALA A 1 87 ? -7.310 10.044 3.667 1.00 86.81 87 ALA A C 1
ATOM 673 O O . ALA A 1 87 ? -8.231 10.543 4.310 1.00 86.81 87 ALA A O 1
ATOM 674 N N . SER A 1 88 ? -7.432 9.768 2.366 1.00 89.06 88 SER A N 1
ATOM 675 C CA . SER A 1 88 ? -8.628 10.002 1.545 1.00 89.06 88 SER A CA 1
ATOM 676 C C . SER A 1 88 ? -9.138 11.452 1.553 1.00 89.06 88 SER A C 1
ATOM 678 O O . SER A 1 88 ? -10.332 11.704 1.371 1.00 89.06 88 SER A O 1
ATOM 680 N N . TRP A 1 89 ? -8.266 12.439 1.780 1.00 87.25 89 TRP A N 1
ATOM 681 C CA . TRP A 1 89 ? -8.632 13.854 1.701 1.00 87.25 89 TRP A CA 1
ATOM 682 C C . TRP A 1 89 ? -9.085 14.225 0.273 1.00 87.25 89 TRP A C 1
ATOM 684 O O . TRP A 1 89 ? -8.477 13.761 -0.694 1.00 87.25 89 TRP A O 1
ATOM 694 N N . PRO A 1 90 ? -10.133 15.058 0.104 1.00 91.44 90 PRO A N 1
ATOM 695 C CA . PRO A 1 90 ? -10.925 15.737 1.136 1.00 91.44 90 PRO A CA 1
ATOM 696 C C . PRO A 1 90 ? -12.160 14.953 1.621 1.00 91.44 90 PRO A C 1
ATOM 698 O O . PRO A 1 90 ? -12.966 15.523 2.355 1.00 91.44 90 PRO A O 1
ATOM 701 N N . LEU A 1 91 ? -12.339 13.696 1.205 1.00 87.88 91 LEU A N 1
ATOM 702 C CA . LEU A 1 91 ? -13.567 12.917 1.416 1.00 87.88 91 LEU A CA 1
ATOM 703 C C . LEU A 1 91 ? -13.714 12.369 2.838 1.00 87.88 91 LEU A C 1
ATOM 705 O O . LEU A 1 91 ? -14.837 12.248 3.335 1.00 87.88 91 LEU A O 1
ATOM 709 N N . ALA A 1 92 ? -12.599 12.038 3.492 1.00 81.56 92 ALA A N 1
ATOM 710 C CA . ALA A 1 92 ? -12.607 11.408 4.808 1.00 81.56 92 ALA A CA 1
ATOM 711 C C . ALA A 1 92 ? -13.463 12.180 5.828 1.00 81.56 92 ALA A C 1
ATOM 713 O O . ALA A 1 92 ? -13.264 13.372 6.064 1.00 81.56 92 ALA A O 1
ATOM 714 N N . GLY A 1 93 ? -14.441 11.484 6.416 1.00 81.19 93 GLY A N 1
ATOM 715 C CA . GLY A 1 93 ? -15.366 12.031 7.414 1.00 81.19 93 GLY A CA 1
ATOM 716 C C . GLY A 1 93 ? -16.420 13.014 6.884 1.00 81.19 93 GLY A C 1
ATOM 717 O O . GLY A 1 93 ? -17.239 13.477 7.671 1.00 81.19 93 GLY A O 1
ATOM 718 N N . LYS A 1 94 ? -16.427 13.337 5.582 1.00 88.62 94 LYS A N 1
ATOM 719 C CA . LYS A 1 94 ? -17.362 14.312 4.983 1.00 88.62 94 LYS A CA 1
ATOM 720 C C . LYS A 1 94 ? -18.439 13.690 4.103 1.00 88.62 94 LYS A C 1
ATOM 722 O O . LYS A 1 94 ? -19.464 14.320 3.863 1.00 88.62 94 LYS A O 1
ATOM 727 N N . VAL A 1 95 ? -18.212 12.480 3.600 1.00 92.19 95 VAL A N 1
ATOM 728 C CA . VAL A 1 95 ? -19.149 11.780 2.712 1.00 92.19 95 VAL A CA 1
ATOM 729 C C . VAL A 1 95 ? -19.498 10.403 3.260 1.00 92.19 95 VAL A C 1
ATOM 731 O O . VAL A 1 95 ? -18.776 9.840 4.084 1.00 92.19 95 VAL A O 1
ATOM 734 N N . ARG A 1 96 ? -20.614 9.838 2.783 1.00 92.56 96 ARG A N 1
ATOM 735 C CA . ARG A 1 96 ? -20.992 8.461 3.117 1.00 92.56 96 ARG A CA 1
ATOM 736 C C . ARG A 1 96 ? -19.922 7.482 2.603 1.00 92.56 96 ARG A C 1
ATOM 738 O O . ARG A 1 96 ? -19.419 7.693 1.498 1.00 92.56 96 ARG A O 1
ATOM 745 N N . PRO A 1 97 ? -19.629 6.383 3.320 1.00 89.94 97 PRO A N 1
ATOM 746 C CA . PRO A 1 97 ? -18.595 5.428 2.911 1.00 89.94 97 PRO A CA 1
ATOM 747 C C . PRO A 1 97 ? -18.845 4.801 1.532 1.00 89.94 97 PRO A C 1
ATOM 749 O O . PRO A 1 97 ? -17.908 4.587 0.773 1.00 89.94 97 PRO A O 1
ATOM 752 N N . SER A 1 98 ? -20.111 4.582 1.160 1.00 93.31 98 SER A N 1
ATOM 753 C CA . SER A 1 98 ? -20.484 4.109 -0.180 1.00 93.31 98 SER A CA 1
ATOM 754 C C . SER A 1 98 ? -20.146 5.115 -1.286 1.00 93.31 98 SER A C 1
ATOM 756 O O . SER A 1 98 ? -19.732 4.726 -2.373 1.00 93.31 98 SER A O 1
ATOM 758 N N . ILE A 1 99 ? -20.270 6.416 -1.009 1.00 94.12 99 ILE A N 1
ATOM 759 C CA . ILE A 1 99 ? -19.867 7.478 -1.939 1.00 94.12 99 ILE A CA 1
ATOM 760 C C . ILE A 1 99 ? -18.339 7.536 -2.010 1.00 94.12 99 ILE A C 1
ATOM 762 O O . ILE A 1 99 ? -17.788 7.604 -3.105 1.00 94.12 99 ILE A O 1
ATOM 766 N N . ALA A 1 100 ? -17.652 7.447 -0.864 1.00 92.94 100 ALA A N 1
ATOM 767 C CA . ALA A 1 100 ? -16.192 7.377 -0.820 1.00 92.94 100 ALA A CA 1
ATOM 768 C C . ALA A 1 100 ? -15.648 6.174 -1.606 1.00 92.94 100 ALA A C 1
ATOM 770 O O . ALA A 1 100 ? -14.653 6.325 -2.300 1.00 92.94 100 ALA A O 1
ATOM 771 N N . LEU A 1 101 ? -16.320 5.017 -1.564 1.00 94.62 101 LEU A N 1
ATOM 772 C CA . LEU A 1 101 ? -15.983 3.833 -2.361 1.00 94.62 101 LEU A CA 1
ATOM 773 C C . LEU A 1 101 ? -16.063 4.116 -3.869 1.00 94.62 101 LEU A C 1
ATOM 775 O O . LEU A 1 101 ? -15.110 3.843 -4.596 1.00 94.62 101 LEU A O 1
ATOM 779 N N . VAL A 1 102 ? -17.186 4.673 -4.336 1.00 95.50 102 VAL A N 1
ATOM 780 C CA . VAL A 1 102 ? -17.418 4.935 -5.768 1.00 95.50 102 VAL A CA 1
ATOM 781 C C . VAL A 1 102 ? -16.477 6.018 -6.292 1.00 95.50 102 VAL A C 1
ATOM 783 O O . VAL A 1 102 ? -15.793 5.805 -7.291 1.00 95.50 102 VAL A O 1
ATOM 786 N N . VAL A 1 103 ? -16.386 7.158 -5.599 1.00 94.62 103 VAL A N 1
ATOM 787 C CA . VAL A 1 103 ? -15.448 8.236 -5.960 1.00 94.62 103 VAL A CA 1
ATOM 788 C C . VAL A 1 103 ? -14.005 7.734 -5.851 1.00 94.62 103 VAL A C 1
ATOM 790 O O . VAL A 1 103 ? -13.196 8.002 -6.733 1.00 94.62 103 VAL A O 1
ATOM 793 N N . GLY A 1 104 ? -13.731 6.934 -4.817 1.00 93.88 104 GLY A N 1
ATOM 794 C CA . GLY A 1 104 ? -12.544 6.110 -4.604 1.00 93.88 104 GLY A CA 1
ATOM 795 C C . GLY A 1 104 ? -12.054 5.432 -5.877 1.00 93.88 104 GLY A C 1
ATOM 796 O O . GLY A 1 104 ? -10.986 5.730 -6.415 1.00 93.88 104 GLY A O 1
ATOM 797 N N . ALA A 1 105 ? -12.896 4.529 -6.371 1.00 95.50 105 ALA A N 1
ATOM 798 C CA . ALA A 1 105 ? -12.635 3.735 -7.559 1.00 95.50 105 ALA A CA 1
ATOM 799 C C . ALA A 1 105 ? -12.481 4.601 -8.817 1.00 95.50 105 ALA A C 1
ATOM 801 O O . ALA A 1 105 ? -11.540 4.386 -9.578 1.00 95.50 105 ALA A O 1
ATOM 802 N N . ILE A 1 106 ? -13.351 5.597 -9.023 1.00 95.75 106 ILE A N 1
ATOM 803 C CA . ILE A 1 106 ? -13.289 6.478 -10.201 1.00 95.75 106 ILE A CA 1
ATOM 804 C C . ILE A 1 106 ? -11.968 7.249 -10.240 1.00 95.75 106 ILE A C 1
ATOM 806 O O . ILE A 1 106 ? -11.301 7.262 -11.272 1.00 95.75 106 ILE A O 1
ATOM 810 N N . VAL A 1 107 ? -11.567 7.868 -9.128 1.00 95.00 107 VAL A N 1
ATOM 811 C CA . VAL A 1 107 ? -10.325 8.649 -9.058 1.00 95.00 107 VAL A CA 1
ATOM 812 C C . VAL A 1 107 ? -9.114 7.746 -9.254 1.00 95.00 107 VAL A C 1
ATOM 814 O O . VAL A 1 107 ? -8.243 8.080 -10.053 1.00 95.00 107 VAL A O 1
ATOM 817 N N . ILE A 1 108 ? -9.063 6.589 -8.585 1.00 96.81 108 ILE A N 1
ATOM 818 C CA . ILE A 1 108 ? -7.921 5.675 -8.702 1.00 96.81 108 ILE A CA 1
ATOM 819 C C . ILE A 1 108 ? -7.813 5.119 -10.115 1.00 96.81 108 ILE A C 1
ATOM 821 O O . ILE A 1 108 ? -6.761 5.266 -10.729 1.00 96.81 108 ILE A O 1
ATOM 825 N N . TYR A 1 109 ? -8.868 4.519 -10.667 1.00 95.88 109 TYR A N 1
ATOM 826 C CA . TYR A 1 109 ? -8.797 3.938 -12.010 1.00 95.88 109 TYR A CA 1
ATOM 827 C C . TYR A 1 109 ? -8.672 4.999 -13.104 1.00 95.88 109 TYR A C 1
ATOM 829 O O . TYR A 1 109 ? -7.942 4.780 -14.072 1.00 95.88 109 TYR A O 1
ATOM 837 N N . GLY A 1 110 ? -9.311 6.159 -12.938 1.00 96.12 110 GLY A N 1
ATOM 838 C CA . GLY A 1 110 ? -9.182 7.294 -13.849 1.00 96.12 110 GLY A CA 1
ATOM 839 C C . GLY A 1 110 ? -7.756 7.841 -13.884 1.00 96.12 110 GLY A C 1
ATOM 840 O O . GLY A 1 110 ? -7.167 7.944 -14.958 1.00 96.12 110 GLY A O 1
ATOM 841 N N . ALA A 1 111 ? -7.156 8.110 -12.720 1.00 96.62 111 ALA A N 1
ATOM 842 C CA . ALA A 1 111 ? -5.769 8.567 -12.639 1.00 96.62 111 ALA A CA 1
ATOM 843 C C . ALA A 1 111 ? -4.772 7.478 -13.072 1.00 96.62 111 ALA A C 1
ATOM 845 O O . ALA A 1 111 ? -3.793 7.785 -13.748 1.00 96.62 111 ALA A O 1
ATOM 846 N N . THR A 1 112 ? -5.044 6.205 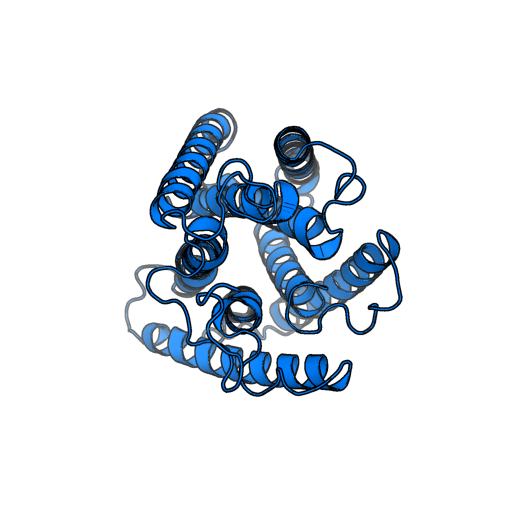-12.759 1.00 96.06 112 THR A N 1
ATOM 847 C CA . THR A 1 112 ? -4.233 5.069 -13.233 1.00 96.06 112 THR A CA 1
ATOM 848 C C . THR A 1 112 ? -4.227 5.024 -14.752 1.00 96.06 112 THR A C 1
ATOM 850 O O . THR A 1 112 ? -3.162 4.950 -15.354 1.00 96.06 112 THR A O 1
ATOM 853 N N . SER A 1 113 ? -5.405 5.129 -15.371 1.00 95.06 113 SER A N 1
ATOM 854 C CA . SER A 1 113 ? -5.553 5.163 -16.826 1.00 95.06 113 SER A CA 1
ATOM 855 C C . SER A 1 113 ? -4.839 6.371 -17.424 1.00 95.06 113 SER A C 1
ATOM 857 O O . SER A 1 113 ? -4.087 6.211 -18.379 1.00 95.06 113 SER A O 1
ATOM 859 N N . ALA A 1 114 ? -5.000 7.561 -16.841 1.00 96.19 114 ALA A N 1
ATOM 860 C CA . ALA A 1 114 ? -4.332 8.768 -17.320 1.00 96.19 114 ALA A CA 1
ATOM 861 C C . ALA A 1 114 ? -2.799 8.638 -17.295 1.00 96.19 114 ALA A C 1
ATOM 863 O O . ALA A 1 114 ? -2.140 8.946 -18.285 1.00 96.19 114 ALA A O 1
ATOM 864 N N . ILE A 1 115 ? -2.226 8.129 -16.199 1.00 95.31 115 ILE A N 1
ATOM 865 C CA . ILE A 1 115 ? -0.777 7.910 -16.074 1.00 95.31 115 ILE A CA 1
ATOM 866 C C . ILE A 1 115 ? -0.315 6.795 -17.013 1.00 95.31 115 ILE A C 1
ATOM 868 O O . ILE A 1 115 ? 0.681 6.947 -17.718 1.00 95.31 115 ILE A O 1
ATOM 872 N N . TYR A 1 116 ? -1.035 5.675 -17.050 1.00 94.00 116 TYR A N 1
ATOM 873 C CA . TYR A 1 116 ? -0.657 4.527 -17.861 1.00 94.00 116 TYR A CA 1
ATOM 874 C C . TYR A 1 116 ? -0.697 4.854 -19.357 1.00 94.00 116 TYR A C 1
ATOM 876 O O . TYR A 1 116 ? 0.310 4.698 -20.044 1.00 94.00 116 TYR A O 1
ATOM 884 N N . TYR A 1 117 ? -1.823 5.360 -19.860 1.00 94.25 117 TYR A N 1
ATOM 885 C CA . TYR A 1 117 ? -1.987 5.695 -21.275 1.00 94.25 117 TYR A CA 1
ATOM 886 C C . TYR A 1 117 ? -1.243 6.971 -21.680 1.00 94.25 117 TYR A C 1
ATOM 888 O O . TYR A 1 117 ? -0.886 7.108 -22.845 1.00 94.25 117 TYR A O 1
ATOM 896 N N . GLY A 1 118 ? -0.990 7.886 -20.740 1.00 94.19 118 GLY A N 1
ATOM 897 C CA . GLY A 1 118 ? -0.260 9.124 -21.002 1.00 94.19 118 GLY A CA 1
ATOM 898 C C . GLY A 1 118 ? 1.260 8.973 -20.964 1.00 94.19 118 GLY A C 1
ATOM 899 O O . GLY A 1 118 ? 1.939 9.642 -21.732 1.00 94.19 118 GLY A O 1
ATOM 900 N N . LEU A 1 119 ? 1.804 8.110 -20.096 1.00 93.69 119 LEU A N 1
ATOM 901 C CA . LEU A 1 119 ? 3.253 8.014 -19.858 1.00 93.69 119 LEU A CA 1
ATOM 902 C C . LEU A 1 119 ? 3.839 6.634 -20.173 1.00 93.69 119 LEU A C 1
ATOM 904 O O . LEU A 1 119 ? 4.922 6.548 -20.749 1.00 93.69 119 LEU A O 1
ATOM 908 N N . VAL A 1 120 ? 3.149 5.554 -19.795 1.00 91.19 120 VAL A N 1
ATOM 909 C CA . VAL A 1 120 ? 3.719 4.196 -19.830 1.00 91.19 120 VAL A CA 1
ATOM 910 C C . VAL A 1 120 ? 3.494 3.512 -21.176 1.00 91.19 120 VAL A C 1
ATOM 912 O O . VAL A 1 120 ? 4.448 3.070 -21.808 1.00 91.19 120 VAL A O 1
ATOM 915 N N . LYS A 1 121 ? 2.247 3.449 -21.656 1.00 90.69 121 LYS A N 1
ATOM 916 C CA . LYS A 1 121 ? 1.900 2.848 -22.954 1.00 90.69 121 LYS A CA 1
ATOM 917 C C . LYS A 1 121 ? 2.617 3.509 -24.143 1.00 90.69 121 LYS A C 1
ATOM 919 O O . LYS A 1 121 ? 3.142 2.769 -24.971 1.00 90.69 121 LYS A O 1
ATOM 924 N N . PRO A 1 122 ? 2.724 4.851 -24.236 1.00 92.56 122 PRO A N 1
ATOM 925 C CA . PRO A 1 122 ? 3.512 5.494 -25.289 1.00 92.56 122 PRO A CA 1
ATOM 926 C C . PRO A 1 122 ? 5.030 5.383 -25.069 1.00 92.56 122 PRO A C 1
ATOM 928 O O . PRO A 1 122 ? 5.790 5.942 -25.851 1.00 92.56 122 PRO A O 1
ATOM 931 N N . SER A 1 123 ? 5.487 4.674 -24.027 1.00 90.38 123 SER A N 1
ATOM 932 C CA . SER A 1 123 ? 6.904 4.479 -23.693 1.00 90.38 123 SER A CA 1
ATOM 933 C C . SER A 1 123 ? 7.683 5.776 -23.428 1.00 90.38 123 SER A C 1
ATOM 935 O O . SER A 1 123 ? 8.899 5.807 -23.586 1.00 90.38 123 SER A O 1
ATOM 937 N N . ILE A 1 124 ? 7.004 6.838 -22.971 1.00 93.38 124 ILE A N 1
ATOM 938 C CA . ILE A 1 124 ? 7.666 8.056 -22.466 1.00 93.38 124 ILE A CA 1
ATOM 939 C C . ILE A 1 124 ? 8.468 7.715 -21.204 1.00 93.38 124 ILE A C 1
ATOM 941 O O . ILE A 1 124 ? 9.579 8.206 -21.017 1.00 93.38 124 ILE A O 1
ATOM 945 N N . VAL A 1 125 ? 7.916 6.841 -20.356 1.00 90.75 125 VAL A N 1
ATOM 946 C CA . VAL A 1 125 ? 8.632 6.221 -19.237 1.00 90.75 125 VAL A CA 1
ATOM 947 C C . VAL A 1 125 ? 8.655 4.704 -19.446 1.00 90.75 125 VAL A C 1
ATOM 949 O O . VAL A 1 125 ? 7.580 4.108 -19.562 1.00 90.75 125 VAL A O 1
ATOM 952 N N . PRO A 1 126 ? 9.838 4.055 -19.461 1.00 90.00 126 PRO A N 1
ATOM 953 C CA . PRO A 1 126 ? 9.930 2.606 -19.594 1.00 90.00 126 PRO A CA 1
ATOM 954 C C . PRO A 1 126 ? 9.121 1.886 -18.498 1.00 90.00 126 PRO A C 1
ATOM 956 O O . PRO A 1 126 ? 9.265 2.238 -17.320 1.00 90.00 126 PRO A O 1
ATOM 959 N N . PRO A 1 127 ? 8.300 0.872 -18.836 1.00 86.38 127 PRO A N 1
ATOM 960 C CA . PRO A 1 127 ? 7.448 0.185 -17.864 1.00 86.38 127 PRO A CA 1
ATOM 961 C C . PRO A 1 127 ? 8.215 -0.387 -16.666 1.00 86.38 127 PRO A C 1
ATOM 963 O O . PRO A 1 127 ? 7.800 -0.187 -15.526 1.00 86.38 127 PRO A O 1
ATOM 966 N N . ASP A 1 128 ? 9.361 -1.024 -16.907 1.00 84.12 128 ASP A N 1
ATOM 967 C CA . ASP A 1 128 ? 10.165 -1.647 -15.848 1.00 84.12 128 ASP A CA 1
ATOM 968 C C . ASP A 1 128 ? 10.778 -0.606 -14.905 1.00 84.12 128 ASP A C 1
ATOM 970 O O . ASP A 1 128 ? 10.799 -0.788 -13.685 1.00 84.12 128 ASP A O 1
ATOM 974 N N . TYR A 1 129 ? 11.204 0.533 -15.461 1.00 86.88 129 TYR A N 1
ATOM 975 C CA . TYR A 1 129 ? 11.689 1.661 -14.673 1.00 86.88 129 TYR A CA 1
ATOM 976 C C . TYR A 1 129 ? 10.587 2.215 -13.767 1.00 86.88 129 TYR A C 1
ATOM 978 O O . TYR A 1 129 ? 10.811 2.409 -12.572 1.00 86.88 129 TYR A O 1
ATOM 986 N N . MET A 1 130 ? 9.390 2.432 -14.323 1.00 89.50 130 MET A N 1
ATOM 987 C CA . MET A 1 130 ? 8.237 2.928 -13.571 1.00 89.50 130 MET A CA 1
ATOM 988 C C . MET A 1 130 ? 7.857 1.965 -12.443 1.00 89.50 130 MET A C 1
ATOM 990 O O . MET A 1 130 ? 7.640 2.397 -11.313 1.00 89.50 130 MET A O 1
ATOM 994 N N . VAL A 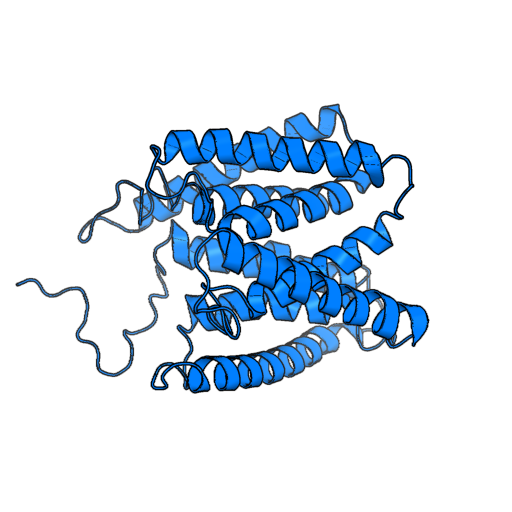1 131 ? 7.803 0.661 -12.728 1.00 88.69 131 VAL A N 1
ATOM 995 C CA . VAL A 1 131 ? 7.457 -0.361 -11.733 1.00 88.69 131 VAL A CA 1
ATOM 996 C C . VAL A 1 131 ? 8.435 -0.333 -10.561 1.00 88.69 131 VAL A C 1
ATOM 998 O O . VAL A 1 131 ? 7.997 -0.253 -9.412 1.00 88.69 131 VAL A O 1
ATOM 1001 N N . GLY A 1 132 ? 9.744 -0.346 -10.826 1.00 86.94 132 GLY A N 1
ATOM 1002 C CA . GLY A 1 132 ? 10.747 -0.314 -9.761 1.00 86.94 132 GLY A CA 1
ATOM 1003 C C . GLY A 1 132 ? 10.705 0.978 -8.941 1.00 86.94 132 GLY A C 1
ATOM 1004 O O . GLY A 1 132 ? 10.704 0.923 -7.707 1.00 86.94 132 GLY A O 1
ATOM 1005 N N . LEU A 1 133 ? 10.571 2.132 -9.604 1.00 91.62 133 LEU A N 1
ATOM 1006 C CA . LEU A 1 133 ? 10.466 3.430 -8.935 1.00 91.62 133 LEU A CA 1
ATOM 1007 C C . LEU A 1 133 ? 9.233 3.496 -8.024 1.00 91.62 133 LEU A C 1
ATOM 1009 O O . LEU A 1 133 ? 9.339 3.907 -6.867 1.00 91.62 133 LEU A O 1
ATOM 1013 N N . LEU A 1 134 ? 8.068 3.070 -8.520 1.00 93.69 134 LEU A N 1
ATOM 1014 C CA . LEU A 1 134 ? 6.823 3.112 -7.755 1.00 93.69 134 LEU A CA 1
ATOM 1015 C C . LEU A 1 134 ? 6.816 2.116 -6.596 1.00 93.69 134 LEU A C 1
ATOM 1017 O O . LEU A 1 134 ? 6.307 2.452 -5.531 1.00 93.69 134 LEU A O 1
ATOM 1021 N N . LEU A 1 135 ? 7.414 0.930 -6.742 1.00 90.94 135 LEU A N 1
ATOM 1022 C CA . LEU A 1 135 ? 7.559 -0.007 -5.622 1.00 90.94 135 LEU A CA 1
ATOM 1023 C C . LEU A 1 135 ? 8.399 0.592 -4.489 1.00 90.94 135 LEU A C 1
ATOM 1025 O O . LEU A 1 135 ? 7.999 0.525 -3.325 1.00 90.94 135 LEU A O 1
ATOM 1029 N N . TRP A 1 136 ? 9.522 1.235 -4.811 1.00 93.38 136 TRP A N 1
ATOM 1030 C CA . TRP A 1 136 ? 10.331 1.930 -3.807 1.00 93.38 136 TRP A CA 1
ATOM 1031 C C . TRP A 1 136 ? 9.626 3.130 -3.203 1.00 93.38 136 TRP A C 1
ATOM 1033 O O . TRP A 1 136 ? 9.721 3.374 -1.999 1.00 93.38 136 TRP A O 1
ATOM 1043 N N . HIS A 1 137 ? 8.874 3.854 -4.019 1.00 95.12 137 HIS A N 1
ATOM 1044 C CA . HIS A 1 137 ? 8.065 4.951 -3.532 1.00 95.12 137 HIS A CA 1
ATOM 1045 C C . HIS A 1 137 ? 7.000 4.467 -2.551 1.00 95.12 137 HIS A C 1
ATOM 1047 O O . HIS A 1 137 ? 6.871 5.037 -1.472 1.00 95.12 137 HIS A O 1
ATOM 1053 N N . VAL A 1 138 ? 6.291 3.380 -2.865 1.00 94.62 138 VAL A N 1
ATOM 1054 C CA . VAL A 1 138 ? 5.337 2.755 -1.943 1.00 94.62 138 VAL A CA 1
ATOM 1055 C C . VAL A 1 138 ? 6.033 2.307 -0.656 1.00 94.62 138 VAL A C 1
ATOM 1057 O O . VAL A 1 138 ? 5.510 2.565 0.425 1.00 94.62 138 VAL A O 1
ATOM 1060 N N . ALA A 1 139 ? 7.214 1.689 -0.741 1.00 95.06 139 ALA A N 1
ATOM 1061 C CA . ALA A 1 139 ? 7.980 1.278 0.435 1.00 95.06 139 ALA A CA 1
ATOM 1062 C C . ALA A 1 139 ? 8.255 2.463 1.377 1.00 95.06 139 ALA A C 1
ATOM 1064 O O . ALA A 1 139 ? 7.917 2.404 2.560 1.00 95.06 139 ALA A O 1
ATOM 1065 N N . TRP A 1 140 ? 8.788 3.568 0.851 1.00 95.38 140 TRP A N 1
ATOM 1066 C CA . TRP A 1 140 ? 9.056 4.768 1.648 1.00 95.38 140 TRP A CA 1
ATOM 1067 C C . TRP A 1 140 ? 7.783 5.464 2.128 1.00 95.38 140 TRP A C 1
ATOM 1069 O O . TRP A 1 140 ? 7.732 5.928 3.266 1.00 95.38 140 TRP A O 1
ATOM 1079 N N . LEU A 1 141 ? 6.732 5.486 1.312 1.00 93.25 141 LEU A N 1
ATOM 1080 C CA . LEU A 1 141 ? 5.428 6.022 1.692 1.00 93.25 141 LEU A CA 1
ATOM 1081 C C . LEU A 1 141 ? 4.846 5.261 2.889 1.00 93.25 141 LEU A C 1
ATOM 1083 O O . LEU A 1 141 ? 4.375 5.882 3.838 1.00 93.25 141 LEU A O 1
ATOM 1087 N N . LEU A 1 142 ? 4.928 3.927 2.907 1.00 91.62 142 LEU A N 1
ATOM 1088 C CA . LEU A 1 142 ? 4.491 3.137 4.061 1.00 91.62 142 LEU A CA 1
ATOM 1089 C C . LEU A 1 142 ? 5.410 3.301 5.275 1.00 91.62 142 LEU A C 1
ATOM 1091 O O . LEU A 1 142 ? 4.930 3.232 6.403 1.00 91.62 142 LEU A O 1
ATOM 1095 N N . VAL A 1 143 ? 6.705 3.560 5.083 1.00 93.44 143 VAL A N 1
ATOM 1096 C CA . VAL A 1 143 ? 7.602 3.878 6.201 1.00 93.44 143 VAL A CA 1
ATOM 1097 C C . VAL A 1 143 ? 7.169 5.175 6.883 1.00 93.44 143 VAL A C 1
ATOM 1099 O O . VAL A 1 143 ? 7.011 5.193 8.105 1.00 93.44 143 VAL A O 1
ATOM 1102 N N . PHE A 1 144 ? 6.960 6.243 6.107 1.00 90.94 144 PHE A N 1
ATOM 1103 C CA . PHE A 1 144 ? 6.675 7.572 6.653 1.00 90.94 144 PHE A CA 1
ATOM 1104 C C . PHE A 1 144 ? 5.210 7.812 7.012 1.00 90.94 144 PHE A C 1
ATOM 1106 O O . PHE A 1 144 ? 4.931 8.697 7.816 1.00 90.94 144 PHE A O 1
ATOM 1113 N N . SER A 1 145 ? 4.311 6.975 6.497 1.00 84.62 145 SER A N 1
ATOM 1114 C CA . SER A 1 145 ? 2.866 7.080 6.671 1.00 84.62 145 SER A CA 1
ATOM 1115 C C . SER A 1 145 ? 2.420 7.305 8.123 1.00 84.62 145 SER A C 1
ATOM 1117 O O . SER A 1 145 ? 2.958 6.687 9.056 1.00 84.62 145 SER A O 1
ATOM 1119 N N . PRO A 1 146 ? 1.346 8.091 8.340 1.00 79.31 146 PRO A N 1
ATOM 1120 C CA . PRO A 1 146 ? 0.724 8.267 9.652 1.00 79.31 146 PRO A CA 1
ATOM 1121 C C . PRO A 1 146 ? 0.180 6.965 10.261 1.00 79.31 146 PRO A C 1
ATOM 1123 O O . PRO A 1 146 ? 0.009 6.890 11.478 1.00 79.31 146 PRO A O 1
ATOM 1126 N N . ALA A 1 147 ? -0.070 5.936 9.448 1.00 80.56 147 ALA A N 1
ATOM 1127 C CA . ALA A 1 147 ? -0.674 4.676 9.878 1.00 80.56 147 ALA A CA 1
ATOM 1128 C C . ALA A 1 147 ? 0.344 3.592 10.279 1.00 80.56 147 ALA A C 1
ATOM 1130 O O . ALA A 1 147 ? -0.030 2.626 10.947 1.00 80.56 147 ALA A O 1
ATOM 1131 N N . PHE A 1 148 ? 1.609 3.728 9.873 1.00 86.69 148 PHE A N 1
ATOM 1132 C CA . PHE A 1 148 ? 2.565 2.619 9.866 1.00 86.69 148 PHE A CA 1
ATOM 1133 C C . PHE A 1 148 ? 3.845 2.955 10.645 1.00 86.69 148 PHE A C 1
ATOM 1135 O O . PHE A 1 148 ? 3.761 3.294 11.821 1.00 86.69 148 PHE A O 1
ATOM 1142 N N . ILE A 1 149 ? 5.034 2.793 10.062 1.00 90.06 149 ILE A N 1
ATOM 1143 C CA . ILE A 1 149 ? 6.288 2.641 10.818 1.00 90.06 149 ILE A CA 1
ATOM 1144 C C . ILE A 1 149 ? 6.664 3.882 11.630 1.00 90.06 149 ILE A C 1
ATOM 1146 O O . ILE A 1 149 ? 6.760 3.807 12.860 1.00 90.06 149 ILE A O 1
ATOM 1150 N N . THR A 1 150 ? 6.866 5.030 10.981 1.00 87.44 150 THR A N 1
ATOM 1151 C CA . THR A 1 150 ? 7.254 6.259 11.691 1.00 87.44 150 THR A CA 1
ATOM 1152 C C . THR A 1 150 ? 6.050 7.057 12.193 1.00 87.44 150 THR A C 1
ATOM 1154 O O . THR A 1 150 ? 6.228 7.971 13.003 1.00 87.44 150 THR A O 1
ATOM 1157 N N . GLN A 1 151 ? 4.833 6.680 11.780 1.00 84.00 151 GLN A N 1
ATOM 1158 C CA . GLN A 1 151 ? 3.560 7.307 12.154 1.00 84.00 151 GLN A CA 1
ATOM 1159 C C . GLN A 1 151 ? 3.553 8.811 11.851 1.00 84.00 151 GLN A C 1
ATOM 1161 O O . GLN A 1 151 ? 3.283 9.644 12.724 1.00 84.00 151 GLN A O 1
ATOM 1166 N N . GLY A 1 152 ? 3.912 9.160 10.615 1.00 81.38 152 GLY A N 1
ATOM 1167 C CA . GLY A 1 152 ? 3.923 10.531 10.113 1.00 81.38 152 GLY A CA 1
ATOM 1168 C C . GLY A 1 152 ? 5.182 11.309 10.481 1.00 81.38 152 GLY A C 1
ATOM 1169 O O . GLY A 1 152 ? 5.283 12.490 10.177 1.00 81.38 152 GLY A O 1
ATOM 1170 N N . SER A 1 153 ? 6.155 10.731 11.195 1.00 83.81 153 SER A N 1
ATOM 1171 C CA . SER A 1 153 ? 7.413 11.429 11.500 1.00 83.81 153 SER A CA 1
ATOM 1172 C C . SER A 1 153 ? 8.308 11.480 10.252 1.00 83.81 153 SER A C 1
ATOM 1174 O O . SER A 1 153 ? 8.444 10.447 9.602 1.00 83.81 153 SER A O 1
ATOM 1176 N N . PRO A 1 154 ? 8.947 12.625 9.926 1.00 88.00 154 PRO A N 1
ATOM 1177 C CA . PRO A 1 154 ? 9.081 13.848 10.734 1.00 88.00 154 PRO A CA 1
ATOM 1178 C C . PRO A 1 154 ? 7.919 14.851 10.616 1.00 88.00 154 PRO A C 1
ATOM 1180 O O . PRO A 1 154 ? 7.828 15.773 11.427 1.00 88.00 154 PRO A O 1
ATOM 1183 N N . PHE A 1 155 ? 7.009 14.665 9.664 1.00 89.56 155 PHE A N 1
ATOM 1184 C CA . PHE A 1 155 ? 5.985 15.639 9.279 1.00 89.56 155 PHE A CA 1
ATOM 1185 C C . PHE A 1 155 ? 4.713 15.659 10.135 1.00 89.56 155 PHE A C 1
ATOM 1187 O O . PHE A 1 155 ? 3.828 16.461 9.867 1.00 89.56 155 PHE A O 1
ATOM 1194 N N . ARG A 1 156 ? 4.634 14.876 11.217 1.00 81.81 156 ARG A N 1
ATOM 1195 C CA . ARG A 1 156 ? 3.442 14.645 12.066 1.00 81.81 156 ARG A CA 1
ATOM 1196 C C . ARG A 1 156 ? 2.702 15.889 12.573 1.00 81.81 156 ARG A C 1
ATOM 1198 O O . ARG A 1 156 ? 1.621 15.772 13.137 1.00 81.81 156 ARG A O 1
ATOM 1205 N N . ARG A 1 157 ? 3.328 17.067 12.494 1.00 87.69 157 ARG A N 1
ATOM 1206 C CA . ARG A 1 157 ? 2.739 18.357 12.884 1.00 87.69 157 ARG A CA 1
ATOM 1207 C C . ARG A 1 157 ? 1.905 18.988 11.765 1.00 87.69 157 ARG A C 1
ATOM 1209 O O . ARG A 1 157 ? 1.094 19.864 12.049 1.00 87.69 157 ARG A O 1
ATOM 1216 N N . LEU A 1 158 ? 2.106 18.571 10.518 1.00 89.94 158 LEU A N 1
ATOM 1217 C CA . LEU A 1 158 ? 1.329 19.014 9.370 1.00 89.94 158 LEU A CA 1
ATOM 1218 C C . LEU A 1 158 ? -0.026 18.299 9.359 1.00 89.94 158 LEU A C 1
ATOM 1220 O O . LEU A 1 158 ? -0.133 17.126 9.709 1.00 89.94 158 LEU A O 1
ATOM 1224 N N . LYS A 1 159 ? -1.073 19.017 8.950 1.00 88.94 159 LYS A N 1
ATOM 1225 C CA . LYS A 1 159 ? -2.399 18.441 8.684 1.00 88.94 159 LYS A CA 1
ATOM 1226 C C . LYS A 1 159 ? -2.522 18.095 7.204 1.00 88.94 159 LYS A C 1
ATOM 1228 O O . LYS A 1 159 ? -1.757 18.602 6.385 1.00 88.94 159 LYS A O 1
ATOM 1233 N N . GLN A 1 160 ? -3.504 17.271 6.850 1.00 87.62 160 GLN A N 1
ATOM 1234 C CA . GLN A 1 160 ? -3.827 17.038 5.443 1.00 87.62 160 GLN A CA 1
ATOM 1235 C C . GLN A 1 160 ? -4.334 18.331 4.775 1.00 87.62 160 GLN A C 1
ATOM 1237 O O . GLN A 1 160 ? -5.093 19.071 5.409 1.00 87.62 160 GLN A O 1
ATOM 1242 N N . PRO A 1 161 ? -3.937 18.621 3.521 1.00 91.12 161 PRO A N 1
ATOM 1243 C CA . PRO A 1 161 ? -3.112 17.781 2.639 1.00 91.12 161 PRO A CA 1
ATOM 1244 C C . PRO A 1 161 ? -1.591 17.971 2.807 1.00 91.12 161 PRO A C 1
ATOM 1246 O O . PRO A 1 161 ? -0.815 17.234 2.210 1.00 91.12 161 PRO A O 1
ATOM 1249 N N . GLY A 1 162 ? -1.142 18.943 3.609 1.00 91.88 162 GLY A N 1
ATOM 1250 C CA . GLY A 1 162 ? 0.279 19.285 3.757 1.00 91.88 162 GLY A CA 1
ATOM 1251 C C . GLY A 1 162 ? 1.162 18.130 4.241 1.00 91.88 162 GLY A C 1
ATOM 1252 O O . GLY A 1 162 ? 2.277 17.982 3.751 1.00 91.88 162 GLY A O 1
ATOM 1253 N N . LEU A 1 163 ? 0.652 17.287 5.148 1.00 88.38 163 LEU A N 1
ATOM 1254 C CA . LEU A 1 163 ? 1.326 16.053 5.573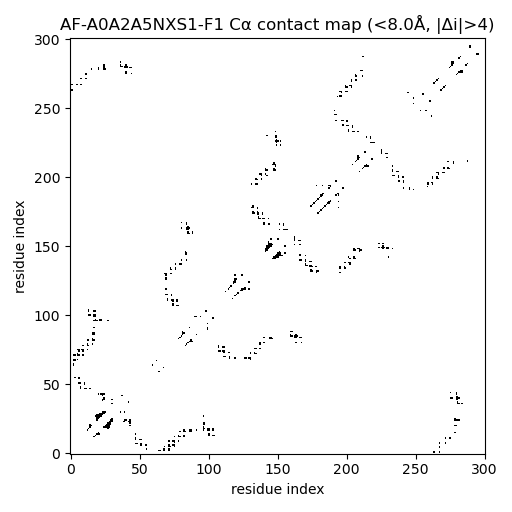 1.00 88.38 163 LEU A CA 1
ATOM 1255 C C . LEU A 1 163 ? 1.592 15.132 4.378 1.00 88.38 163 LEU A C 1
ATOM 1257 O O . LEU A 1 163 ? 2.745 14.803 4.107 1.00 88.38 163 LEU A O 1
ATOM 1261 N N . GLY A 1 164 ? 0.536 14.781 3.638 1.00 90.31 164 GLY A N 1
ATOM 1262 C CA . GLY A 1 164 ? 0.657 13.847 2.528 1.00 90.31 164 GLY A CA 1
ATOM 1263 C C . GLY A 1 164 ? 1.510 14.378 1.379 1.00 90.31 164 GLY A C 1
ATOM 1264 O O . GLY A 1 164 ? 2.242 13.610 0.761 1.00 90.31 164 GLY A O 1
ATOM 1265 N N . VAL A 1 165 ? 1.498 15.692 1.129 1.00 92.75 165 VAL A N 1
ATOM 1266 C CA . VAL A 1 165 ? 2.388 16.325 0.139 1.00 92.75 165 VAL A CA 1
ATOM 1267 C C . VAL A 1 165 ? 3.855 16.251 0.577 1.00 92.75 165 VAL A C 1
ATOM 1269 O O . VAL A 1 165 ? 4.712 15.905 -0.233 1.00 92.75 165 VAL A O 1
ATOM 1272 N N . ALA A 1 166 ? 4.162 16.531 1.847 1.00 93.19 166 ALA A N 1
ATOM 1273 C CA . ALA A 1 166 ? 5.533 16.442 2.353 1.00 93.19 166 ALA A CA 1
ATOM 1274 C C . ALA A 1 166 ? 6.071 15.000 2.304 1.00 93.19 166 ALA A C 1
ATOM 1276 O O . ALA A 1 166 ? 7.199 14.768 1.863 1.00 93.19 166 ALA A O 1
ATOM 1277 N N . GLU A 1 167 ? 5.243 14.026 2.692 1.00 91.94 167 GLU A N 1
ATOM 1278 C CA . GLU A 1 167 ? 5.568 12.599 2.598 1.00 91.94 167 GLU A CA 1
ATOM 1279 C C . GLU A 1 167 ? 5.731 12.142 1.144 1.00 91.94 167 GLU A C 1
ATOM 1281 O O . GLU A 1 167 ? 6.667 11.401 0.847 1.00 91.94 167 GLU A O 1
ATOM 1286 N N . LEU A 1 168 ? 4.891 12.625 0.222 1.00 93.06 168 LEU A N 1
ATOM 1287 C CA . LEU A 1 168 ? 5.001 12.342 -1.212 1.00 93.06 168 LEU A CA 1
ATOM 1288 C C . LEU A 1 168 ? 6.350 12.812 -1.774 1.00 93.06 168 LEU A C 1
ATOM 1290 O O . LEU A 1 168 ? 7.033 12.055 -2.459 1.00 93.06 168 LEU A O 1
ATOM 1294 N N . VAL A 1 169 ? 6.757 14.046 -1.468 1.00 94.62 169 VAL A N 1
ATOM 1295 C CA . VAL A 1 169 ? 8.037 14.593 -1.943 1.00 94.62 169 VAL A CA 1
ATOM 1296 C C . VAL A 1 169 ? 9.209 13.791 -1.378 1.00 94.62 169 VAL A C 1
ATOM 1298 O O . VAL A 1 169 ? 10.073 13.347 -2.135 1.00 94.62 169 VAL A O 1
ATOM 1301 N N . LEU A 1 170 ? 9.226 13.549 -0.062 1.00 95.50 170 LEU A N 1
ATOM 1302 C CA . LEU A 1 170 ? 10.310 12.806 0.583 1.00 95.50 170 LEU A CA 1
ATOM 1303 C C . LEU A 1 170 ? 10.411 11.367 0.058 1.00 95.50 170 LEU A C 1
ATOM 1305 O O . LEU A 1 170 ? 11.505 10.898 -0.253 1.00 95.50 170 LEU A O 1
ATOM 1309 N N . SER A 1 171 ? 9.279 10.674 -0.072 1.00 94.94 171 SER A N 1
ATOM 1310 C CA . SER A 1 171 ? 9.250 9.298 -0.575 1.00 94.94 171 SER A CA 1
ATOM 1311 C C . SER A 1 171 ? 9.665 9.202 -2.042 1.00 94.94 171 SER A C 1
ATOM 1313 O O . SER A 1 171 ? 10.327 8.234 -2.397 1.00 94.94 171 SER A O 1
ATOM 1315 N N . PHE A 1 172 ? 9.376 10.196 -2.892 1.00 95.12 172 PHE A N 1
ATOM 1316 C CA . PHE A 1 172 ? 9.891 10.221 -4.269 1.00 95.12 172 PHE A CA 1
ATOM 1317 C C . PHE A 1 172 ? 11.399 10.437 -4.335 1.00 95.12 172 PHE A C 1
ATOM 1319 O O . PHE A 1 172 ? 12.067 9.733 -5.089 1.00 95.12 172 PHE A O 1
ATOM 1326 N N . ILE A 1 173 ? 11.944 11.354 -3.530 1.00 96.38 173 ILE A N 1
ATOM 1327 C CA . ILE A 1 173 ? 13.395 11.575 -3.462 1.00 96.38 173 ILE A CA 1
ATOM 1328 C C . ILE A 1 173 ? 14.097 10.281 -3.042 1.00 96.38 173 ILE A C 1
ATOM 1330 O O . ILE A 1 173 ? 15.036 9.836 -3.701 1.00 96.38 173 ILE A O 1
ATOM 1334 N N . LEU A 1 174 ? 13.614 9.640 -1.976 1.00 95.62 174 LEU A N 1
ATOM 1335 C CA . LEU A 1 174 ? 14.202 8.400 -1.480 1.00 95.62 174 LEU A CA 1
ATOM 1336 C C . LEU A 1 174 ? 13.993 7.233 -2.447 1.00 95.62 174 LEU A C 1
ATOM 1338 O O . LEU A 1 174 ? 14.902 6.429 -2.614 1.00 95.62 174 LEU A O 1
ATOM 1342 N N . ALA A 1 175 ? 12.852 7.161 -3.133 1.00 94.38 175 ALA A N 1
ATOM 1343 C CA . ALA A 1 175 ? 12.618 6.153 -4.160 1.00 94.38 175 ALA A CA 1
ATOM 1344 C C . ALA A 1 175 ? 13.551 6.311 -5.355 1.00 94.38 175 ALA A C 1
ATOM 1346 O O . ALA A 1 175 ? 14.087 5.316 -5.827 1.00 94.38 175 ALA A O 1
ATOM 1347 N N . TYR A 1 176 ? 13.786 7.541 -5.811 1.00 93.75 176 TYR A N 1
ATOM 1348 C CA . TYR A 1 176 ? 14.751 7.824 -6.868 1.00 93.75 176 TYR A CA 1
ATOM 1349 C C . TYR A 1 176 ? 16.168 7.423 -6.442 1.00 93.75 176 TYR A C 1
ATOM 1351 O O . TYR A 1 176 ? 16.863 6.736 -7.184 1.00 93.75 176 TYR A O 1
ATOM 1359 N N . VAL A 1 177 ? 16.585 7.769 -5.222 1.00 92.75 177 VAL A N 1
ATOM 1360 C CA . VAL A 1 177 ? 17.899 7.367 -4.693 1.00 92.75 177 VAL A CA 1
ATOM 1361 C C . VAL A 1 177 ? 18.014 5.838 -4.586 1.00 92.75 177 VAL A C 1
ATOM 1363 O O . VAL A 1 177 ? 18.999 5.255 -5.029 1.00 92.75 177 VAL A O 1
ATOM 1366 N N . SER A 1 178 ? 16.995 5.170 -4.051 1.00 90.50 178 SER A N 1
ATOM 1367 C CA . SER A 1 178 ? 16.923 3.711 -3.948 1.00 90.50 178 SER A CA 1
ATOM 1368 C C . SER A 1 178 ? 16.968 3.028 -5.325 1.00 90.50 178 SER A C 1
ATOM 1370 O O . SER A 1 178 ? 17.805 2.163 -5.579 1.00 90.50 178 SER A O 1
ATOM 1372 N N . TRP A 1 179 ? 16.084 3.417 -6.234 1.00 89.75 179 TRP A N 1
ATOM 1373 C CA . TRP A 1 179 ? 15.922 2.756 -7.521 1.00 89.75 179 TRP A CA 1
ATOM 1374 C C . TRP A 1 179 ? 16.970 3.205 -8.544 1.00 89.75 179 TRP A C 1
ATOM 1376 O O . TRP A 1 179 ? 17.786 2.410 -8.998 1.00 89.75 179 TRP A O 1
ATOM 1386 N N . ASP A 1 180 ? 17.006 4.490 -8.879 1.00 88.31 180 ASP A N 1
ATOM 1387 C CA . ASP A 1 180 ? 17.845 5.010 -9.960 1.00 88.31 180 ASP A CA 1
ATOM 1388 C C . ASP A 1 180 ? 19.330 4.999 -9.584 1.00 88.31 180 ASP A C 1
ATOM 1390 O O . ASP A 1 180 ? 20.166 4.466 -10.315 1.00 88.31 180 ASP A O 1
ATOM 1394 N N . VAL A 1 181 ? 19.668 5.546 -8.414 1.00 85.88 181 VAL A N 1
ATOM 1395 C CA . VAL A 1 181 ? 21.071 5.709 -8.013 1.00 85.88 181 VAL A CA 1
ATOM 1396 C C . VAL A 1 181 ? 21.661 4.379 -7.554 1.00 85.88 181 VAL A C 1
ATOM 1398 O O . VAL A 1 181 ? 22.638 3.911 -8.138 1.00 85.88 181 VAL A O 1
ATOM 1401 N N . PHE A 1 182 ? 21.074 3.753 -6.534 1.00 81.62 182 PHE A N 1
ATOM 1402 C CA . PHE A 1 182 ? 21.646 2.540 -5.952 1.00 81.62 182 PHE A CA 1
ATOM 1403 C C . PHE A 1 182 ? 21.430 1.300 -6.825 1.00 81.62 182 PHE A C 1
ATOM 1405 O O . PHE A 1 182 ? 22.374 0.538 -7.030 1.00 81.62 182 PHE A O 1
ATOM 1412 N N . THR A 1 183 ? 20.228 1.094 -7.372 1.00 80.19 183 THR A N 1
ATOM 1413 C CA . THR A 1 183 ? 19.952 -0.135 -8.139 1.00 80.19 183 THR A CA 1
ATOM 1414 C C . THR A 1 183 ? 20.543 -0.072 -9.537 1.00 80.19 183 THR A C 1
ATOM 1416 O O . THR A 1 183 ? 21.316 -0.951 -9.911 1.00 80.19 183 THR A O 1
ATOM 1419 N N . LEU A 1 184 ? 20.179 0.957 -10.308 1.00 82.50 184 LEU A N 1
ATOM 1420 C CA . LEU A 1 184 ? 20.490 1.007 -11.736 1.00 82.50 184 LEU A CA 1
ATOM 1421 C C . LEU A 1 184 ? 21.905 1.526 -12.001 1.00 82.50 184 LEU A C 1
ATOM 1423 O O . LEU A 1 184 ? 22.674 0.863 -12.690 1.00 82.50 184 LEU A O 1
ATOM 1427 N N . ARG A 1 185 ? 22.275 2.690 -11.451 1.00 83.75 185 ARG A N 1
ATOM 1428 C CA . ARG A 1 185 ? 23.577 3.316 -11.754 1.00 83.75 185 ARG A CA 1
ATOM 1429 C C . ARG A 1 185 ? 24.747 2.662 -11.034 1.00 83.75 185 ARG A C 1
ATOM 1431 O O . ARG A 1 185 ? 25.805 2.502 -11.631 1.00 83.75 185 ARG A O 1
ATOM 1438 N N . MET A 1 186 ? 24.579 2.317 -9.758 1.00 80.81 186 MET A N 1
ATOM 1439 C CA . MET A 1 186 ? 25.632 1.659 -8.973 1.00 80.81 186 MET A CA 1
ATOM 1440 C C . MET A 1 186 ? 25.651 0.137 -9.151 1.00 80.81 186 MET A C 1
ATOM 1442 O O . MET A 1 186 ? 26.548 -0.515 -8.626 1.00 80.81 186 MET A O 1
ATOM 1446 N N . GLY A 1 187 ? 24.677 -0.434 -9.870 1.00 69.62 187 GLY A N 1
ATOM 1447 C CA . GLY A 1 187 ? 24.613 -1.872 -10.128 1.00 69.62 187 GLY A CA 1
ATOM 1448 C C . GLY A 1 187 ? 24.488 -2.717 -8.858 1.00 69.62 187 GLY A C 1
ATOM 1449 O O . GLY A 1 187 ? 24.896 -3.875 -8.858 1.00 69.62 187 GLY A O 1
ATOM 1450 N N . LEU A 1 188 ? 23.946 -2.161 -7.763 1.00 64.44 188 LEU A N 1
ATOM 1451 C CA . LEU A 1 188 ? 23.800 -2.887 -6.493 1.00 64.44 188 LEU A CA 1
ATOM 1452 C C . LEU A 1 188 ? 22.681 -3.938 -6.528 1.00 64.44 188 LEU A C 1
ATOM 1454 O O . LEU A 1 188 ? 22.506 -4.665 -5.549 1.00 64.44 188 LEU A O 1
ATOM 1458 N N . ALA A 1 189 ? 21.953 -4.056 -7.645 1.00 61.16 189 ALA A N 1
ATOM 1459 C CA . ALA A 1 189 ? 21.227 -5.274 -7.980 1.00 61.16 189 ALA A CA 1
ATOM 1460 C C . ALA A 1 189 ? 22.243 -6.388 -8.261 1.00 61.16 189 ALA A C 1
ATOM 1462 O O . ALA A 1 189 ? 22.566 -6.700 -9.406 1.00 61.16 189 ALA A O 1
ATOM 1463 N N . THR A 1 190 ? 22.798 -6.969 -7.201 1.00 51.41 190 THR A N 1
ATOM 1464 C CA . THR A 1 190 ? 23.559 -8.201 -7.359 1.00 51.41 190 THR A CA 1
ATOM 1465 C C . THR A 1 190 ? 22.575 -9.317 -7.720 1.00 51.41 190 THR A C 1
ATOM 1467 O O . THR A 1 190 ? 21.434 -9.293 -7.253 1.00 51.41 190 THR A O 1
ATOM 1470 N N . PRO A 1 191 ? 23.010 -10.366 -8.438 1.00 49.00 191 PRO A N 1
ATOM 1471 C CA . PRO A 1 191 ? 22.217 -11.591 -8.608 1.00 49.00 191 PRO A CA 1
ATOM 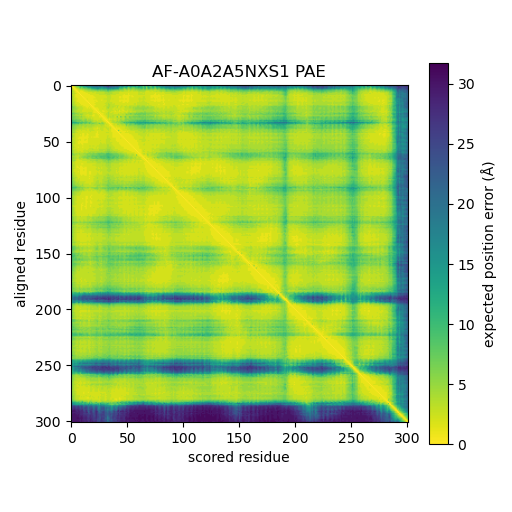1472 C C . PRO A 1 191 ? 21.775 -12.239 -7.276 1.00 49.00 191 PRO A C 1
ATOM 1474 O O . PRO A 1 191 ? 21.014 -13.199 -7.263 1.00 49.00 191 PRO A O 1
ATOM 1477 N N . GLN A 1 192 ? 22.306 -11.752 -6.147 1.00 44.97 192 GLN A N 1
ATOM 1478 C CA . GLN A 1 192 ? 22.123 -12.255 -4.789 1.00 44.97 192 GLN A CA 1
ATOM 1479 C C . GLN A 1 192 ? 21.215 -11.346 -3.935 1.00 44.97 192 GLN A C 1
ATOM 1481 O O . GLN A 1 192 ? 20.735 -11.786 -2.894 1.00 44.97 192 GLN A O 1
ATOM 1486 N N . PHE A 1 193 ? 20.960 -10.099 -4.347 1.00 50.16 193 PHE A N 1
ATOM 1487 C CA . PHE A 1 193 ? 20.154 -9.125 -3.609 1.00 50.16 193 PHE A CA 1
ATOM 1488 C C . PHE A 1 193 ? 19.269 -8.338 -4.577 1.00 50.16 193 PHE A C 1
ATOM 1490 O O . PHE A 1 193 ? 19.646 -7.292 -5.106 1.00 50.16 193 PHE A O 1
ATOM 1497 N N . SER A 1 194 ? 18.051 -8.837 -4.785 1.00 64.81 194 SER A N 1
ATOM 1498 C CA . SER A 1 194 ? 17.067 -8.121 -5.586 1.00 64.81 194 SER A CA 1
ATOM 1499 C C . SER A 1 194 ? 16.514 -6.939 -4.806 1.00 64.81 194 SER A C 1
ATOM 1501 O O . SER A 1 194 ? 15.793 -7.089 -3.811 1.00 64.81 194 SER A O 1
ATOM 1503 N N . PHE A 1 195 ? 16.800 -5.741 -5.299 1.00 70.44 195 PHE A N 1
ATOM 1504 C CA . PHE A 1 195 ? 16.284 -4.501 -4.731 1.00 70.44 195 PHE A CA 1
ATOM 1505 C C . PHE A 1 195 ? 14.735 -4.449 -4.760 1.00 70.44 195 PHE A C 1
ATOM 1507 O O . PHE A 1 195 ? 14.119 -3.773 -3.937 1.00 70.44 195 PHE A O 1
ATOM 1514 N N . GLY A 1 196 ? 14.080 -5.233 -5.631 1.00 74.00 196 GLY A N 1
ATOM 1515 C CA . GLY A 1 196 ? 12.623 -5.430 -5.635 1.00 74.00 196 GLY A CA 1
ATOM 1516 C C . GLY A 1 196 ? 12.105 -6.338 -4.507 1.00 74.00 196 GLY A C 1
ATOM 1517 O O . GLY A 1 196 ? 11.030 -6.090 -3.943 1.00 74.00 196 GLY A O 1
ATOM 1518 N N . VAL A 1 197 ? 12.876 -7.356 -4.107 1.00 79.38 197 VAL A N 1
ATOM 1519 C CA . VAL A 1 197 ? 12.554 -8.197 -2.938 1.00 79.38 197 VAL A CA 1
ATOM 1520 C C . VAL A 1 197 ? 12.677 -7.376 -1.659 1.00 79.38 197 VAL A C 1
ATOM 1522 O O . VAL A 1 197 ? 11.766 -7.415 -0.832 1.00 79.38 197 VAL A O 1
ATOM 1525 N N . ALA A 1 198 ? 13.718 -6.548 -1.544 1.00 86.81 198 ALA A N 1
ATOM 1526 C CA . ALA A 1 198 ? 13.870 -5.620 -0.427 1.00 86.81 198 ALA A CA 1
ATOM 1527 C C . ALA A 1 198 ? 12.695 -4.627 -0.347 1.00 86.81 198 ALA A C 1
ATOM 1529 O O . ALA A 1 198 ? 12.054 -4.533 0.700 1.00 86.81 198 ALA A O 1
ATOM 1530 N N . ALA A 1 199 ? 12.343 -3.956 -1.454 1.00 89.12 199 ALA A N 1
ATOM 1531 C CA . ALA A 1 199 ? 11.206 -3.030 -1.495 1.00 89.12 199 ALA A CA 1
ATOM 1532 C C . ALA A 1 199 ? 9.892 -3.707 -1.076 1.00 89.12 199 ALA A C 1
ATOM 1534 O O . ALA A 1 199 ? 9.192 -3.229 -0.185 1.00 89.12 199 ALA A O 1
ATOM 1535 N N . SER A 1 200 ? 9.573 -4.862 -1.667 1.00 89.81 200 SER A N 1
ATOM 1536 C CA . SER A 1 200 ? 8.359 -5.615 -1.319 1.00 89.81 200 SER A CA 1
ATOM 1537 C C . SER A 1 200 ? 8.358 -6.126 0.125 1.00 89.81 200 SER A C 1
ATOM 1539 O O . SER A 1 200 ? 7.307 -6.144 0.767 1.00 89.81 200 SER A O 1
ATOM 1541 N N . GLY A 1 201 ? 9.530 -6.477 0.660 1.00 92.00 201 GLY A N 1
ATOM 1542 C CA . GLY A 1 201 ? 9.725 -6.823 2.062 1.00 92.00 201 GLY A CA 1
ATOM 1543 C C . GLY A 1 201 ? 9.442 -5.641 2.987 1.00 92.00 201 GLY A C 1
ATOM 1544 O O . GLY A 1 201 ? 8.711 -5.810 3.960 1.00 92.00 201 GLY A O 1
ATOM 1545 N N . VAL A 1 202 ? 9.939 -4.439 2.660 1.00 94.31 202 VAL A N 1
ATOM 1546 C CA . VAL A 1 202 ? 9.616 -3.201 3.395 1.00 94.31 202 VAL A CA 1
ATOM 1547 C C . VAL A 1 202 ? 8.112 -2.950 3.386 1.00 94.31 202 VAL A C 1
ATOM 1549 O O . VAL A 1 202 ? 7.545 -2.676 4.441 1.00 94.31 202 VAL A O 1
ATOM 1552 N N . ILE A 1 203 ? 7.449 -3.088 2.235 1.00 92.94 203 ILE A N 1
ATOM 1553 C CA . ILE A 1 203 ? 5.997 -2.888 2.111 1.00 92.94 203 ILE A CA 1
ATOM 1554 C C . ILE A 1 203 ? 5.234 -3.861 3.017 1.00 92.94 203 ILE A C 1
ATOM 1556 O O . ILE A 1 203 ? 4.427 -3.449 3.856 1.00 92.94 203 ILE A O 1
ATOM 1560 N N . MET A 1 204 ? 5.524 -5.156 2.883 1.00 92.50 204 MET A N 1
ATOM 1561 C CA . MET A 1 204 ? 4.854 -6.214 3.635 1.00 92.50 204 MET A CA 1
ATOM 1562 C C . MET A 1 204 ? 5.101 -6.084 5.143 1.00 92.50 204 MET A C 1
ATOM 1564 O O . MET A 1 204 ? 4.152 -6.128 5.928 1.00 92.50 204 MET A O 1
ATOM 1568 N N . TRP A 1 205 ? 6.352 -5.890 5.568 1.00 92.81 205 TRP A N 1
ATOM 1569 C CA . TRP A 1 205 ? 6.691 -5.790 6.989 1.00 92.81 205 TRP A CA 1
ATOM 1570 C C . TRP A 1 205 ? 6.285 -4.464 7.616 1.00 92.81 205 TRP A C 1
ATOM 1572 O O . TRP A 1 205 ? 5.976 -4.450 8.808 1.00 92.81 205 TRP A O 1
ATOM 1582 N N . SER A 1 206 ? 6.181 -3.383 6.836 1.00 90.94 206 SER A N 1
ATOM 1583 C CA . SER A 1 206 ? 5.562 -2.142 7.310 1.00 90.94 206 SER A CA 1
ATOM 1584 C C . SER A 1 206 ? 4.138 -2.397 7.786 1.00 90.94 206 SER A C 1
ATOM 1586 O O . SER A 1 206 ? 3.770 -1.943 8.868 1.00 90.94 206 SER A O 1
ATOM 1588 N N . LEU A 1 207 ? 3.365 -3.188 7.036 1.00 86.56 207 LEU A N 1
ATOM 1589 C CA . LEU A 1 207 ? 2.006 -3.592 7.402 1.00 86.56 207 LEU A CA 1
ATOM 1590 C C . LEU A 1 207 ? 1.994 -4.635 8.525 1.00 86.56 207 LEU A C 1
ATOM 1592 O O . LEU A 1 207 ? 1.289 -4.462 9.517 1.00 86.56 207 LEU A O 1
ATOM 1596 N N . ALA A 1 208 ? 2.786 -5.702 8.414 1.00 88.12 208 ALA A N 1
ATOM 1597 C CA . ALA A 1 208 ? 2.783 -6.784 9.396 1.00 88.12 208 ALA A CA 1
ATOM 1598 C C . ALA A 1 208 ? 3.197 -6.289 10.791 1.00 88.12 208 ALA A C 1
ATOM 1600 O O . ALA A 1 208 ? 2.494 -6.524 11.775 1.00 88.12 208 ALA A O 1
ATOM 1601 N N . TYR A 1 209 ? 4.307 -5.554 10.886 1.00 87.56 209 TYR A N 1
ATOM 1602 C CA . TYR A 1 209 ? 4.827 -5.087 12.168 1.00 87.56 209 TYR A CA 1
ATOM 1603 C C . TYR A 1 209 ? 3.912 -4.053 12.838 1.00 87.56 209 TYR A C 1
ATOM 1605 O O . TYR A 1 209 ? 3.704 -4.098 14.053 1.00 87.56 209 TYR A O 1
ATOM 1613 N N . SER A 1 210 ? 3.320 -3.151 12.053 1.00 83.31 210 SER A N 1
ATOM 1614 C CA . SER A 1 210 ? 2.424 -2.116 12.576 1.00 83.31 210 SER A CA 1
ATOM 1615 C C . SER A 1 210 ? 1.030 -2.646 12.922 1.00 83.31 210 SER A C 1
ATOM 1617 O O . SER A 1 210 ? 0.531 -2.368 14.009 1.00 83.31 210 SER A O 1
ATOM 1619 N N . TRP A 1 211 ? 0.390 -3.410 12.034 1.00 78.44 211 TRP A N 1
ATOM 1620 C CA . TRP A 1 211 ? -1.010 -3.813 12.181 1.00 78.44 211 TRP A CA 1
ATOM 1621 C C . TRP A 1 211 ? -1.190 -5.179 12.831 1.00 78.44 211 TRP A C 1
ATOM 1623 O O . TRP A 1 211 ? -2.031 -5.304 13.723 1.00 78.44 211 TRP A O 1
ATOM 1633 N N . ALA A 1 212 ? -0.421 -6.189 12.414 1.00 79.88 212 ALA A N 1
ATOM 1634 C CA . ALA A 1 212 ? -0.553 -7.538 12.965 1.00 79.88 212 ALA A CA 1
ATOM 1635 C C . ALA A 1 212 ? 0.139 -7.641 14.330 1.00 79.88 212 ALA A C 1
ATOM 1637 O O . ALA A 1 212 ? -0.465 -8.094 15.300 1.00 79.88 212 ALA A O 1
ATOM 1638 N N . PHE A 1 213 ? 1.371 -7.135 14.434 1.00 82.06 213 PHE A N 1
ATOM 1639 C CA . PHE A 1 213 ? 2.154 -7.182 15.672 1.00 82.06 213 PHE A CA 1
ATOM 1640 C C . PHE A 1 213 ? 2.009 -5.937 16.553 1.00 82.06 213 PHE A C 1
ATOM 1642 O O . PHE A 1 213 ? 2.595 -5.891 17.631 1.00 82.06 213 PHE A O 1
ATOM 1649 N N . SER A 1 214 ? 1.226 -4.934 16.136 1.00 82.88 214 SER A N 1
ATOM 1650 C CA . SER A 1 214 ? 0.925 -3.735 16.938 1.00 82.88 214 SER A CA 1
ATOM 1651 C C . SER A 1 214 ? 2.177 -3.051 17.517 1.00 82.88 214 SER A C 1
ATOM 1653 O O . SER A 1 214 ? 2.164 -2.577 18.654 1.00 82.88 214 SER A O 1
ATOM 1655 N N . PHE A 1 215 ? 3.269 -3.001 16.743 1.00 84.19 215 PHE A N 1
ATOM 1656 C CA . PHE A 1 215 ? 4.570 -2.467 17.167 1.00 84.19 215 PHE A CA 1
ATOM 1657 C C . PHE A 1 215 ? 5.159 -3.185 18.394 1.00 84.19 215 PHE A C 1
ATOM 1659 O O . PHE A 1 215 ? 5.679 -2.540 19.314 1.00 84.19 215 PHE A O 1
ATOM 1666 N N . ALA A 1 216 ? 5.055 -4.516 18.429 1.00 85.00 216 ALA A N 1
ATOM 1667 C CA . ALA A 1 216 ? 5.587 -5.355 19.500 1.00 85.00 216 ALA A CA 1
ATOM 1668 C C . ALA A 1 216 ? 7.016 -4.940 19.902 1.00 85.00 216 ALA A C 1
ATOM 1670 O O . ALA A 1 216 ? 7.889 -4.737 19.065 1.00 85.00 216 ALA A O 1
ATOM 1671 N N . GLY A 1 217 ? 7.250 -4.766 21.205 1.00 86.12 217 GLY A N 1
ATOM 1672 C CA . GLY A 1 217 ? 8.540 -4.332 21.759 1.00 86.12 217 GLY A CA 1
ATOM 1673 C C . GLY A 1 217 ? 8.768 -2.814 21.787 1.00 86.12 217 GLY A C 1
ATOM 1674 O O . GLY A 1 217 ? 9.415 -2.321 22.716 1.00 86.12 217 GLY A O 1
ATOM 1675 N N . VAL A 1 218 ? 8.185 -2.046 20.856 1.00 87.56 218 VAL A N 1
ATOM 1676 C CA . VAL A 1 218 ? 8.360 -0.576 20.790 1.00 87.56 218 VAL A CA 1
ATOM 1677 C C . VAL A 1 218 ? 7.093 0.223 21.111 1.00 87.56 218 VAL A C 1
ATOM 1679 O O . VAL A 1 218 ? 7.168 1.440 21.298 1.00 87.56 218 VAL A O 1
ATOM 1682 N N . ALA A 1 219 ? 5.942 -0.442 21.250 1.00 85.00 219 ALA A N 1
ATOM 1683 C CA . ALA A 1 219 ? 4.649 0.180 21.546 1.00 85.00 219 ALA A CA 1
ATOM 1684 C C . ALA A 1 219 ? 4.658 1.065 22.809 1.00 85.00 219 ALA A C 1
ATOM 1686 O O . ALA A 1 219 ? 3.981 2.092 22.841 1.00 85.00 219 ALA A O 1
ATOM 1687 N N . LYS A 1 220 ? 5.480 0.713 23.811 1.00 85.50 220 LYS A N 1
ATOM 1688 C CA . LYS A 1 220 ? 5.648 1.445 25.081 1.00 85.50 220 LYS A CA 1
ATOM 1689 C C . LYS A 1 220 ? 6.259 2.846 24.941 1.00 85.50 220 LYS A C 1
ATOM 1691 O O . LYS A 1 220 ? 6.157 3.655 25.859 1.00 85.50 220 LYS A O 1
ATOM 1696 N N . TYR A 1 221 ? 6.926 3.143 23.826 1.00 86.44 221 TYR A N 1
ATOM 1697 C CA . TYR A 1 221 ? 7.575 4.437 23.623 1.00 86.44 221 TYR A CA 1
ATOM 1698 C C . TYR A 1 221 ? 6.614 5.470 23.018 1.00 86.44 221 TYR A C 1
ATOM 1700 O O . TYR A 1 221 ? 5.670 5.142 22.299 1.00 86.44 221 TYR A O 1
ATOM 1708 N N . ARG A 1 222 ? 6.889 6.755 23.269 1.00 86.38 222 ARG A N 1
ATOM 1709 C CA . ARG A 1 222 ? 6.204 7.885 22.620 1.00 86.38 222 ARG A CA 1
ATOM 1710 C C . ARG A 1 222 ? 6.976 8.366 21.389 1.00 86.38 222 ARG A C 1
ATOM 1712 O O . ARG A 1 222 ? 8.168 8.102 21.238 1.00 86.38 222 ARG A O 1
ATOM 1719 N N . GLN A 1 223 ? 6.301 9.097 20.509 1.00 82.12 223 GLN A N 1
ATOM 1720 C CA . GLN A 1 223 ? 6.927 9.708 19.335 1.00 82.12 223 GLN A CA 1
ATOM 1721 C C . GLN A 1 223 ? 7.790 10.926 19.727 1.00 82.12 223 GLN A C 1
ATOM 1723 O O . GLN A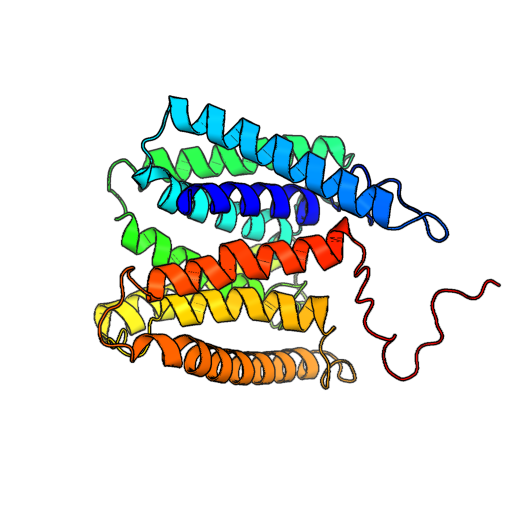 1 223 ? 7.311 11.758 20.505 1.00 82.12 223 GLN A O 1
ATOM 1728 N N . PRO A 1 224 ? 9.014 11.102 19.184 1.00 86.06 224 PRO A N 1
ATOM 1729 C CA . PRO A 1 224 ? 9.553 10.457 17.973 1.00 86.06 224 PRO A CA 1
ATOM 1730 C C . PRO A 1 224 ? 10.304 9.137 18.215 1.00 86.06 224 PRO A C 1
ATOM 1732 O O . PRO A 1 224 ? 10.580 8.395 17.277 1.00 86.06 224 PRO A O 1
ATOM 1735 N N . LYS A 1 225 ? 10.630 8.820 19.475 1.00 88.62 225 LYS A N 1
ATOM 1736 C CA . LYS A 1 225 ? 11.434 7.643 19.836 1.00 88.62 225 LYS A CA 1
ATOM 1737 C C . LYS A 1 225 ? 10.815 6.338 19.325 1.00 88.62 225 LYS A C 1
ATOM 1739 O O . LYS A 1 225 ? 11.538 5.480 18.830 1.00 88.62 225 LYS A O 1
ATOM 1744 N N . ARG A 1 226 ? 9.486 6.203 19.402 1.00 86.94 226 ARG A N 1
ATOM 1745 C CA . ARG A 1 226 ? 8.769 5.036 18.867 1.00 86.94 226 ARG A CA 1
ATOM 1746 C C . ARG A 1 226 ? 9.002 4.845 17.371 1.00 86.94 226 ARG A C 1
ATOM 1748 O O . ARG A 1 226 ? 9.326 3.733 16.982 1.00 86.94 226 ARG A O 1
ATOM 1755 N N . GLY A 1 227 ? 8.865 5.897 16.561 1.00 86.75 227 GLY A N 1
ATOM 1756 C CA . GLY A 1 227 ? 9.033 5.810 15.109 1.00 86.75 227 GLY A CA 1
ATOM 1757 C C . GLY A 1 227 ? 10.448 5.399 14.706 1.00 86.75 227 GLY A C 1
ATOM 1758 O O . GLY A 1 227 ? 10.612 4.522 13.867 1.00 86.75 227 GLY A O 1
ATOM 1759 N N . VAL A 1 228 ? 11.469 5.954 15.368 1.00 91.31 228 VAL A N 1
ATOM 1760 C CA . VAL A 1 228 ? 12.875 5.590 15.113 1.00 91.31 228 VAL A CA 1
ATOM 1761 C C . VAL A 1 228 ? 13.150 4.129 15.479 1.00 91.31 228 VAL A C 1
ATOM 1763 O O . VAL A 1 228 ? 13.723 3.390 14.684 1.00 91.31 228 VAL A O 1
ATOM 1766 N N . LEU A 1 229 ? 12.707 3.682 16.660 1.00 91.44 229 LEU A N 1
ATOM 1767 C CA . LEU A 1 229 ? 12.873 2.286 17.077 1.00 91.44 229 LEU A CA 1
ATOM 1768 C C . LEU A 1 229 ? 12.093 1.324 16.169 1.00 91.44 229 LEU A C 1
ATOM 1770 O O . LEU A 1 229 ? 12.614 0.273 15.808 1.00 91.44 229 LEU A O 1
ATOM 1774 N N . ALA A 1 230 ? 10.869 1.684 15.774 1.00 90.69 230 ALA A N 1
ATOM 1775 C CA . ALA A 1 230 ? 10.064 0.897 14.846 1.00 90.69 230 ALA A CA 1
ATOM 1776 C C . ALA A 1 230 ? 10.746 0.759 13.481 1.00 90.69 230 ALA A C 1
ATOM 1778 O O . ALA A 1 230 ? 10.768 -0.336 12.927 1.00 90.69 230 ALA A O 1
ATOM 1779 N N . PHE A 1 231 ? 11.345 1.840 12.975 1.00 93.50 231 PHE A N 1
ATOM 1780 C CA . PHE A 1 231 ? 12.111 1.820 11.734 1.00 93.50 231 PHE A CA 1
ATOM 1781 C C . PHE A 1 231 ? 13.333 0.900 11.830 1.00 93.50 231 PHE A C 1
ATOM 1783 O O . PHE A 1 231 ? 13.529 0.069 10.951 1.00 93.50 231 PHE A O 1
ATOM 1790 N N . MET A 1 232 ? 14.105 0.967 12.920 1.00 94.31 232 MET A N 1
ATOM 1791 C CA . MET A 1 232 ? 15.253 0.067 13.112 1.00 94.31 232 MET A CA 1
ATOM 1792 C C . MET A 1 232 ? 14.840 -1.407 13.190 1.00 94.31 232 MET A C 1
ATOM 1794 O O . MET A 1 232 ? 15.477 -2.255 12.568 1.00 94.31 232 MET A O 1
ATOM 1798 N N . VAL A 1 233 ? 13.753 -1.715 13.907 1.00 93.50 233 VAL A N 1
ATOM 1799 C CA . VAL A 1 233 ? 13.208 -3.081 13.965 1.00 93.50 233 VAL A CA 1
ATOM 1800 C C . VAL A 1 233 ? 12.749 -3.538 12.581 1.00 93.50 233 VAL A C 1
ATOM 1802 O O . VAL A 1 233 ? 13.078 -4.647 12.172 1.00 93.50 233 VAL A O 1
ATOM 1805 N N . MET A 1 234 ? 12.053 -2.683 11.827 1.00 93.75 234 MET A N 1
ATOM 1806 C CA . MET A 1 234 ? 11.642 -2.991 10.458 1.00 93.75 234 MET A CA 1
ATOM 1807 C C . MET A 1 234 ? 12.852 -3.283 9.563 1.00 93.75 234 MET A C 1
ATOM 1809 O O . MET A 1 234 ? 12.836 -4.284 8.856 1.00 93.75 234 MET A O 1
ATOM 1813 N N . VAL A 1 235 ? 13.910 -2.469 9.615 1.00 92.56 235 VAL A N 1
ATOM 1814 C CA . VAL A 1 235 ? 15.141 -2.704 8.841 1.00 92.56 235 VAL A CA 1
ATOM 1815 C C . VAL A 1 235 ? 15.75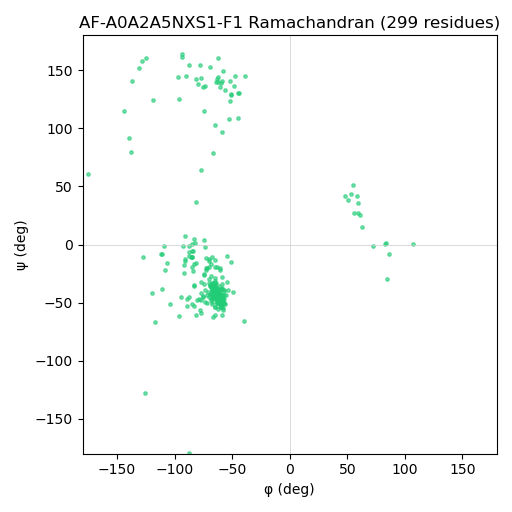5 -4.064 9.185 1.00 92.56 235 VAL A C 1
ATOM 1817 O O . VAL A 1 235 ? 16.075 -4.828 8.277 1.00 92.56 235 VAL A O 1
ATOM 1820 N N . ALA A 1 236 ? 15.859 -4.406 10.474 1.00 93.62 236 ALA A N 1
ATOM 1821 C CA . ALA A 1 236 ? 16.389 -5.700 10.907 1.00 93.62 236 ALA A CA 1
ATOM 1822 C C . ALA A 1 236 ? 15.529 -6.880 10.418 1.00 93.62 236 ALA A C 1
ATOM 1824 O O . ALA A 1 236 ? 16.060 -7.866 9.906 1.00 93.62 236 ALA A O 1
ATOM 1825 N N . ILE A 1 237 ? 14.200 -6.763 10.522 1.00 93.19 237 ILE A N 1
ATOM 1826 C CA . ILE A 1 237 ? 13.268 -7.792 10.051 1.00 93.19 237 ILE A CA 1
ATOM 1827 C C . ILE A 1 237 ? 13.341 -7.942 8.529 1.00 93.19 237 ILE A C 1
ATOM 1829 O O . ILE A 1 237 ? 13.386 -9.064 8.036 1.00 93.19 237 ILE A O 1
ATOM 1833 N N . VAL A 1 238 ? 13.378 -6.842 7.774 1.00 91.06 238 VAL A N 1
ATOM 1834 C CA . VAL A 1 238 ? 13.463 -6.877 6.306 1.00 91.06 238 VAL A CA 1
ATOM 1835 C C . VAL A 1 238 ? 14.785 -7.485 5.850 1.00 91.06 238 VAL A C 1
ATOM 1837 O O . VAL A 1 238 ? 14.779 -8.279 4.910 1.00 91.06 238 VAL A O 1
ATOM 1840 N N . ALA A 1 239 ? 15.899 -7.176 6.519 1.00 88.38 239 ALA A N 1
ATOM 1841 C CA . ALA A 1 239 ? 17.190 -7.795 6.227 1.00 88.38 239 ALA A CA 1
ATOM 1842 C C . ALA A 1 239 ? 17.141 -9.318 6.445 1.00 88.38 239 ALA A C 1
ATOM 1844 O O . ALA A 1 239 ? 17.498 -10.080 5.546 1.00 88.38 239 ALA A O 1
ATOM 1845 N N . ALA A 1 240 ? 16.615 -9.766 7.592 1.00 89.62 240 ALA A N 1
ATOM 1846 C CA . ALA A 1 240 ? 16.446 -11.189 7.886 1.00 89.62 240 ALA A CA 1
ATOM 1847 C C . ALA A 1 240 ? 15.478 -11.875 6.905 1.00 89.62 240 ALA A C 1
ATOM 1849 O O . ALA A 1 240 ? 15.772 -12.950 6.390 1.00 89.62 240 ALA A O 1
ATOM 1850 N N . TRP A 1 241 ? 14.346 -11.240 6.596 1.00 88.44 241 TRP A N 1
ATOM 1851 C CA . TRP A 1 241 ? 13.355 -11.755 5.650 1.00 88.44 241 TRP A CA 1
ATOM 1852 C C . TRP A 1 241 ? 13.924 -11.897 4.244 1.00 88.44 241 TRP A C 1
ATOM 1854 O O . TRP A 1 241 ? 13.722 -12.920 3.597 1.00 88.44 241 TRP A O 1
ATOM 1864 N N . THR A 1 242 ? 14.676 -10.897 3.786 1.00 82.62 242 THR A N 1
ATOM 1865 C CA . THR A 1 242 ? 15.327 -10.936 2.475 1.00 82.62 242 THR A CA 1
ATOM 1866 C C . THR A 1 242 ? 16.349 -12.073 2.417 1.00 82.62 242 THR A C 1
ATOM 1868 O O . THR A 1 242 ? 16.373 -12.800 1.430 1.00 82.62 242 THR A O 1
ATOM 1871 N N . ALA A 1 243 ? 17.112 -12.309 3.492 1.00 81.19 243 ALA A N 1
ATOM 1872 C CA . ALA A 1 243 ? 18.029 -13.447 3.586 1.00 81.19 243 ALA A CA 1
ATOM 1873 C C . ALA A 1 243 ? 17.310 -14.815 3.598 1.00 81.19 243 ALA A C 1
ATOM 1875 O O . ALA A 1 243 ? 17.797 -15.771 3.000 1.00 81.19 243 ALA A O 1
ATOM 1876 N N . ILE A 1 244 ? 16.133 -14.922 4.227 1.00 83.38 244 ILE A N 1
ATOM 1877 C CA . ILE A 1 244 ? 15.319 -16.153 4.206 1.00 83.38 244 ILE A CA 1
ATOM 1878 C C . ILE A 1 244 ? 14.765 -16.413 2.803 1.00 83.38 244 ILE A C 1
ATOM 1880 O O . ILE A 1 244 ? 14.897 -17.518 2.280 1.00 83.38 244 ILE A O 1
ATOM 1884 N N . MET A 1 245 ? 14.185 -15.388 2.171 1.00 78.88 245 MET A N 1
ATOM 1885 C CA . MET A 1 245 ? 13.659 -15.468 0.802 1.00 78.88 245 MET A CA 1
ATOM 1886 C C . MET A 1 245 ? 14.764 -15.709 -0.237 1.00 78.88 245 MET A C 1
ATOM 1888 O O . MET A 1 245 ? 14.474 -16.072 -1.374 1.00 78.88 245 MET A O 1
ATOM 1892 N N . TRP A 1 246 ? 16.026 -15.542 0.163 1.00 70.25 246 TRP A N 1
ATOM 1893 C CA . TRP A 1 246 ? 17.206 -15.852 -0.629 1.00 70.25 246 TRP A CA 1
ATOM 1894 C C . TRP A 1 246 ? 17.638 -17.320 -0.563 1.00 70.25 246 TRP A C 1
ATOM 1896 O O . TRP A 1 246 ? 18.251 -17.808 -1.508 1.00 70.25 246 TRP A O 1
ATOM 1906 N N . ALA A 1 247 ? 17.271 -18.081 0.472 1.00 67.69 247 ALA A N 1
ATOM 1907 C CA . ALA A 1 247 ? 17.649 -19.496 0.554 1.00 67.69 247 ALA A CA 1
ATOM 1908 C C . ALA A 1 247 ? 17.175 -20.343 -0.658 1.00 67.69 247 ALA A C 1
ATOM 1910 O O . ALA A 1 247 ? 17.965 -21.146 -1.155 1.00 67.69 247 ALA A O 1
ATOM 1911 N N . PRO A 1 248 ? 15.962 -20.140 -1.217 1.00 63.72 248 PRO A N 1
ATOM 1912 C CA . PRO A 1 248 ? 15.531 -20.815 -2.446 1.00 63.72 248 PRO A CA 1
ATOM 1913 C C . PRO A 1 248 ? 16.222 -20.316 -3.730 1.00 63.72 248 PRO A C 1
ATOM 1915 O O . PRO A 1 248 ? 16.224 -21.036 -4.724 1.00 63.72 248 PRO A O 1
ATOM 1918 N N . LEU A 1 249 ? 16.815 -19.109 -3.733 1.00 58.34 249 LEU A N 1
ATOM 1919 C CA . LEU A 1 249 ? 17.569 -18.563 -4.880 1.00 58.34 249 LEU A CA 1
ATOM 1920 C C . LEU A 1 249 ? 18.882 -19.322 -5.137 1.00 58.34 249 LEU A C 1
ATOM 1922 O O . LEU A 1 249 ? 19.445 -19.209 -6.220 1.00 58.34 249 LEU A O 1
ATOM 1926 N N . GLN A 1 250 ? 19.356 -20.104 -4.162 1.00 61.38 250 GLN A N 1
ATOM 1927 C CA . GLN A 1 250 ? 20.546 -20.953 -4.280 1.00 61.38 250 GLN A CA 1
ATOM 1928 C C . GLN A 1 250 ? 20.260 -22.307 -4.958 1.00 61.38 250 GLN A C 1
ATOM 1930 O O . GLN A 1 250 ? 21.160 -23.139 -5.075 1.00 61.38 250 GLN A O 1
ATOM 1935 N N . TRP A 1 251 ? 19.018 -22.573 -5.378 1.00 62.75 251 TRP A N 1
ATOM 1936 C CA . TRP A 1 251 ? 18.679 -23.814 -6.072 1.00 62.75 251 TRP A CA 1
ATOM 1937 C C . TRP A 1 251 ? 19.070 -23.759 -7.557 1.00 62.75 251 TRP A C 1
ATOM 1939 O O . TRP A 1 251 ? 18.823 -22.749 -8.211 1.00 62.75 251 TRP A O 1
ATOM 1949 N N . PRO A 1 252 ? 19.635 -24.847 -8.114 1.00 54.97 252 PRO A N 1
ATOM 1950 C CA . PRO A 1 252 ? 20.258 -24.844 -9.441 1.00 54.97 252 PRO A CA 1
ATOM 1951 C C . PRO A 1 252 ? 19.293 -24.644 -10.624 1.00 54.97 252 PRO A C 1
ATOM 1953 O O . PRO A 1 252 ? 19.758 -24.390 -11.729 1.00 54.97 252 PRO A O 1
ATOM 1956 N N . GLU A 1 253 ? 17.970 -24.700 -10.421 1.00 56.12 253 GLU A N 1
ATOM 1957 C CA . GLU A 1 253 ? 16.978 -24.478 -11.487 1.00 56.12 253 GLU A CA 1
ATOM 1958 C C . GLU A 1 253 ? 15.776 -23.618 -11.039 1.00 56.12 253 GLU A C 1
ATOM 1960 O O . GLU A 1 253 ? 14.680 -24.132 -10.773 1.00 56.12 253 GLU A O 1
ATOM 1965 N N . PRO A 1 254 ? 15.918 -22.284 -10.985 1.00 51.53 254 PRO A N 1
ATOM 1966 C CA . PRO A 1 254 ? 14.785 -21.379 -10.831 1.00 51.53 254 PRO A CA 1
ATOM 1967 C C . PRO A 1 254 ? 13.852 -21.445 -12.055 1.00 51.53 254 PRO A C 1
ATOM 1969 O O . PRO A 1 254 ? 14.137 -20.865 -13.098 1.00 51.53 254 PRO A O 1
ATOM 1972 N N . LYS A 1 255 ? 12.704 -22.130 -11.955 1.00 49.47 255 LYS A N 1
ATOM 1973 C CA . LYS A 1 255 ? 11.707 -22.211 -13.055 1.00 49.47 255 LYS A CA 1
ATOM 1974 C C . LYS A 1 255 ? 10.917 -20.912 -13.296 1.00 49.47 255 LYS A C 1
ATOM 1976 O O . LYS A 1 255 ? 10.216 -20.787 -14.295 1.00 49.47 255 LYS A O 1
ATOM 1981 N N . LEU A 1 256 ? 11.021 -19.948 -12.386 1.00 54.34 256 LEU A N 1
ATOM 1982 C CA . LEU A 1 256 ? 10.567 -18.563 -12.531 1.00 54.34 256 LEU A CA 1
ATOM 1983 C C . LEU A 1 256 ? 11.739 -17.647 -12.165 1.00 54.34 256 LEU A C 1
ATOM 1985 O O . LEU A 1 256 ? 12.592 -18.076 -11.383 1.00 54.34 256 LEU A O 1
ATOM 1989 N N . PRO A 1 257 ? 11.760 -16.379 -12.618 1.00 66.25 257 PRO A N 1
ATOM 1990 C CA . PRO A 1 257 ? 12.595 -15.369 -11.983 1.00 66.25 257 PRO A CA 1
ATOM 1991 C C . PRO A 1 257 ? 12.152 -15.292 -10.516 1.00 66.25 257 PRO A C 1
ATOM 1993 O O . PRO A 1 257 ? 11.114 -14.705 -10.204 1.00 66.25 257 PRO A O 1
ATOM 1996 N N . ILE A 1 258 ? 12.863 -15.983 -9.620 1.00 66.19 258 ILE A N 1
ATOM 1997 C CA . ILE A 1 258 ? 12.451 -16.157 -8.218 1.00 66.19 258 ILE A CA 1
ATOM 1998 C C . ILE A 1 258 ? 12.303 -14.793 -7.538 1.00 66.19 258 ILE A C 1
ATOM 2000 O O . ILE A 1 258 ? 11.460 -14.649 -6.663 1.00 66.19 258 ILE A O 1
ATOM 2004 N N . GLU A 1 259 ? 13.033 -13.771 -7.986 1.00 67.44 259 GLU A N 1
ATOM 2005 C CA . GLU A 1 259 ? 12.851 -12.387 -7.540 1.00 67.44 259 GLU A CA 1
ATOM 2006 C C . GLU A 1 259 ? 11.424 -11.884 -7.764 1.00 67.44 259 GLU A C 1
ATOM 2008 O O . GLU A 1 259 ? 10.767 -11.412 -6.837 1.00 67.44 259 GLU A O 1
ATOM 2013 N N . LEU A 1 260 ? 10.916 -12.055 -8.985 1.00 73.25 260 LEU A N 1
ATOM 2014 C CA . LEU A 1 260 ? 9.556 -11.685 -9.337 1.00 73.25 260 LEU A CA 1
ATOM 2015 C C . LEU A 1 260 ? 8.565 -12.515 -8.514 1.00 73.25 260 LEU A C 1
ATOM 2017 O O . LEU A 1 260 ? 7.610 -11.968 -7.967 1.00 73.25 260 LEU A O 1
ATOM 2021 N N . ALA A 1 261 ? 8.823 -13.816 -8.354 1.00 75.62 261 ALA A N 1
ATOM 2022 C CA . ALA A 1 261 ? 7.996 -14.692 -7.528 1.00 75.62 261 ALA A CA 1
ATOM 2023 C C . ALA A 1 261 ? 7.976 -14.267 -6.046 1.00 75.62 261 ALA A C 1
ATOM 2025 O O . ALA A 1 261 ? 6.910 -14.263 -5.438 1.00 75.62 261 ALA A O 1
ATOM 2026 N N . ALA A 1 262 ? 9.112 -13.858 -5.477 1.00 79.44 262 ALA A N 1
ATOM 2027 C CA . ALA A 1 262 ? 9.239 -13.391 -4.099 1.00 79.44 262 ALA A CA 1
ATOM 2028 C C . ALA A 1 262 ? 8.543 -12.038 -3.893 1.00 79.44 262 ALA A C 1
ATOM 2030 O O . ALA A 1 262 ? 7.800 -11.865 -2.924 1.00 79.44 262 ALA A O 1
ATOM 2031 N N . THR A 1 263 ? 8.704 -11.105 -4.834 1.00 81.19 263 THR A N 1
ATOM 2032 C CA . THR A 1 263 ? 7.962 -9.839 -4.842 1.00 81.19 263 THR A CA 1
ATOM 2033 C C . THR A 1 263 ? 6.455 -10.086 -4.922 1.00 81.19 263 THR A C 1
ATOM 2035 O O . THR A 1 263 ? 5.703 -9.516 -4.130 1.00 81.19 263 THR A O 1
ATOM 2038 N N . TYR A 1 264 ? 5.995 -10.979 -5.804 1.00 81.50 264 TYR A N 1
ATOM 2039 C CA . TYR A 1 264 ? 4.582 -11.363 -5.873 1.00 81.50 264 TYR A CA 1
ATOM 2040 C C . TYR A 1 264 ? 4.109 -12.086 -4.615 1.00 81.50 264 TYR A C 1
ATOM 2042 O O . TYR A 1 264 ? 2.998 -11.840 -4.162 1.00 81.50 264 TYR A O 1
ATOM 2050 N N . PHE A 1 265 ? 4.921 -12.950 -4.016 1.00 85.00 265 PHE A N 1
ATOM 2051 C CA . PHE A 1 265 ? 4.559 -13.621 -2.774 1.00 85.00 265 PHE A CA 1
ATOM 2052 C C . PHE A 1 265 ? 4.332 -12.604 -1.647 1.00 85.00 265 PHE A C 1
ATOM 2054 O O . PHE A 1 265 ? 3.269 -12.602 -1.022 1.00 85.00 265 PHE A O 1
ATOM 2061 N N . ASN A 1 266 ? 5.269 -11.669 -1.460 1.00 89.12 266 ASN A N 1
ATOM 2062 C CA . ASN A 1 266 ? 5.146 -10.601 -0.469 1.00 89.12 266 ASN A CA 1
ATOM 2063 C C . ASN A 1 266 ? 3.908 -9.731 -0.732 1.00 89.12 266 ASN A C 1
ATOM 2065 O O . ASN A 1 266 ? 3.084 -9.536 0.162 1.00 89.12 266 ASN A O 1
ATOM 2069 N N . LEU A 1 267 ? 3.761 -9.221 -1.961 1.00 87.88 267 LEU A N 1
ATOM 2070 C CA . LEU A 1 267 ? 2.749 -8.216 -2.287 1.00 87.88 267 LEU A CA 1
ATOM 2071 C C . LEU A 1 267 ? 1.373 -8.795 -2.581 1.00 87.88 267 LEU A C 1
ATOM 2073 O O . LEU A 1 267 ? 0.391 -8.154 -2.261 1.00 87.88 267 LEU A O 1
ATOM 2077 N N . CYS A 1 268 ? 1.272 -9.959 -3.210 1.00 87.44 268 CYS A N 1
ATOM 2078 C CA . CYS A 1 268 ? 0.017 -10.488 -3.749 1.00 87.44 268 CYS A CA 1
ATOM 2079 C C . CYS A 1 268 ? -0.512 -11.713 -3.001 1.00 87.44 268 CYS A C 1
ATOM 2081 O O . CYS A 1 268 ? -1.643 -12.120 -3.253 1.00 87.44 268 CYS A O 1
ATOM 2083 N N . VAL A 1 269 ? 0.265 -12.277 -2.072 1.00 88.38 269 VAL A N 1
ATOM 2084 C CA . VAL A 1 269 ? -0.182 -13.384 -1.217 1.00 88.38 269 VAL A CA 1
ATOM 2085 C C . VAL A 1 269 ? -0.188 -12.947 0.241 1.00 88.38 269 VAL A C 1
ATOM 2087 O O . VAL A 1 269 ? -1.256 -12.799 0.836 1.00 88.38 269 VAL A O 1
ATOM 2090 N N . VAL A 1 270 ? 0.990 -12.683 0.812 1.00 88.62 270 VAL A N 1
ATOM 2091 C CA . VAL A 1 270 ? 1.132 -12.439 2.255 1.00 88.62 270 VAL A CA 1
ATOM 2092 C C . VAL A 1 270 ? 0.469 -11.130 2.663 1.00 88.62 270 VAL A C 1
ATOM 2094 O O . VAL A 1 270 ? -0.353 -11.111 3.578 1.00 88.62 270 VAL A O 1
ATOM 2097 N N . MET A 1 271 ? 0.777 -10.034 1.970 1.00 88.50 271 MET A N 1
ATOM 2098 C CA . MET A 1 271 ? 0.212 -8.724 2.285 1.00 88.50 271 MET A CA 1
ATOM 2099 C C . MET A 1 271 ? -1.328 -8.695 2.210 1.00 88.50 271 MET A C 1
ATOM 2101 O O . MET A 1 271 ? -1.945 -8.297 3.201 1.00 88.50 271 MET A O 1
ATOM 2105 N N . PRO A 1 272 ? -1.987 -9.121 1.114 1.00 89.38 272 PRO A N 1
ATOM 2106 C CA . PRO A 1 272 ? -3.442 -9.121 1.036 1.00 89.38 272 PRO A CA 1
ATOM 2107 C C . PRO A 1 272 ? -4.084 -10.045 2.066 1.00 89.38 272 PRO A C 1
ATOM 2109 O O . PRO A 1 272 ? -5.091 -9.660 2.657 1.00 89.38 272 PRO A O 1
ATOM 2112 N N . ALA A 1 273 ? -3.489 -11.210 2.345 1.00 89.31 273 ALA A N 1
ATOM 2113 C CA . ALA A 1 273 ? -3.966 -12.090 3.408 1.00 89.31 273 ALA A CA 1
ATOM 2114 C C . ALA A 1 273 ? -3.894 -11.406 4.783 1.00 89.31 273 ALA A C 1
ATOM 2116 O O . ALA A 1 273 ? -4.867 -11.438 5.533 1.00 89.31 273 ALA A O 1
ATOM 2117 N N . LEU A 1 274 ? -2.787 -10.725 5.101 1.00 87.69 274 LEU A N 1
ATOM 2118 C CA . LEU A 1 274 ? -2.625 -9.987 6.357 1.00 87.69 274 LEU A CA 1
ATOM 2119 C C . LEU A 1 274 ? -3.603 -8.817 6.475 1.00 87.69 274 LEU A C 1
ATOM 2121 O O . LEU A 1 274 ? -4.208 -8.629 7.533 1.00 87.69 274 LEU A O 1
ATOM 2125 N N . VAL A 1 275 ? -3.766 -8.029 5.414 1.00 87.69 275 VAL A N 1
ATOM 2126 C CA . VAL A 1 275 ? -4.681 -6.882 5.409 1.00 87.69 275 VAL A CA 1
ATOM 2127 C C . VAL A 1 275 ? -6.128 -7.360 5.521 1.00 87.69 275 VAL A C 1
ATOM 2129 O O . VAL A 1 275 ? -6.851 -6.853 6.373 1.00 87.69 275 VAL A O 1
ATOM 2132 N N . ALA A 1 276 ? -6.541 -8.379 4.761 1.00 89.00 276 ALA A N 1
ATOM 2133 C CA . ALA A 1 276 ? -7.879 -8.960 4.874 1.00 89.00 276 ALA A CA 1
ATOM 2134 C C . ALA A 1 276 ? -8.113 -9.595 6.254 1.00 89.00 276 ALA A C 1
ATOM 2136 O O . ALA A 1 276 ? -9.163 -9.382 6.859 1.00 89.00 276 ALA A O 1
ATOM 2137 N N . HIS A 1 277 ? -7.129 -10.312 6.803 1.00 87.19 277 HIS A N 1
ATOM 2138 C CA . HIS A 1 277 ? -7.217 -10.881 8.149 1.00 87.19 277 HIS A CA 1
ATOM 2139 C C . HIS A 1 277 ? -7.434 -9.794 9.215 1.00 87.19 277 HIS A C 1
ATOM 2141 O O . HIS A 1 277 ? -8.280 -9.938 10.096 1.00 87.19 277 HIS A O 1
ATOM 2147 N N . ASN A 1 278 ? -6.707 -8.677 9.128 1.00 84.38 278 ASN A N 1
ATOM 2148 C CA . ASN A 1 278 ? -6.835 -7.582 10.091 1.00 84.38 278 ASN A CA 1
ATOM 2149 C C . ASN A 1 278 ? -8.114 -6.756 9.884 1.00 84.38 278 ASN A C 1
ATOM 2151 O O . ASN A 1 278 ? -8.799 -6.463 10.861 1.00 84.38 278 ASN A O 1
ATOM 2155 N N . ALA A 1 279 ? -8.436 -6.390 8.642 1.00 86.25 279 ALA A N 1
ATOM 2156 C CA . ALA A 1 279 ? -9.517 -5.458 8.333 1.00 86.25 279 ALA A CA 1
ATOM 2157 C C . ALA A 1 279 ? -10.882 -6.144 8.183 1.00 86.25 279 ALA A C 1
ATOM 2159 O O . ALA A 1 279 ? -11.867 -5.665 8.730 1.00 86.25 279 ALA A O 1
ATOM 2160 N N . PHE A 1 280 ? -10.960 -7.267 7.465 1.00 89.88 280 PHE A N 1
ATOM 2161 C CA . PHE A 1 280 ? -12.230 -7.948 7.182 1.00 89.88 280 PHE A CA 1
ATOM 2162 C C . PHE A 1 280 ? -12.578 -8.967 8.260 1.00 89.88 280 PHE A C 1
ATOM 2164 O O . PHE A 1 280 ? -13.696 -8.983 8.768 1.00 89.88 280 PHE A O 1
ATOM 2171 N N . TRP A 1 281 ? -11.603 -9.797 8.635 1.00 86.06 281 TRP A N 1
ATOM 2172 C CA . TRP A 1 281 ? -11.792 -10.871 9.612 1.00 86.06 281 TRP A CA 1
ATOM 2173 C C . TRP A 1 281 ? -11.574 -10.425 11.057 1.00 86.06 281 TRP A C 1
ATOM 2175 O O . TRP A 1 281 ? -11.741 -11.225 11.974 1.00 86.06 281 TRP A O 1
ATOM 2185 N N . LEU A 1 282 ? -11.222 -9.155 11.292 1.00 83.19 282 LEU A N 1
ATOM 2186 C CA . LEU A 1 282 ? -11.054 -8.588 12.636 1.00 83.19 282 LEU A CA 1
ATOM 2187 C C . LEU A 1 282 ? -10.099 -9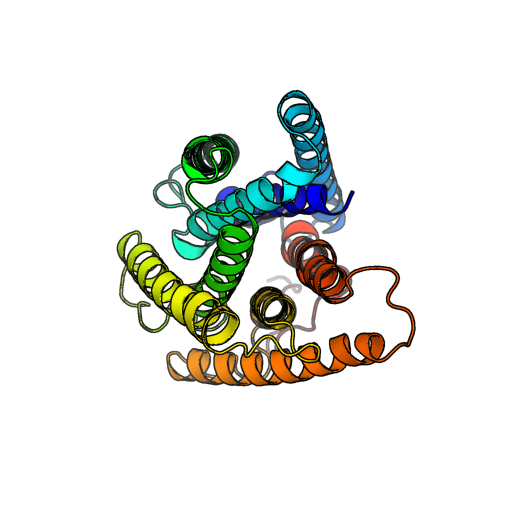.413 13.498 1.00 83.19 282 LEU A C 1
ATOM 2189 O O . LEU A 1 282 ? -10.353 -9.700 14.675 1.00 83.19 282 LEU A O 1
ATOM 2193 N N . ARG A 1 283 ? -8.997 -9.816 12.858 1.00 77.88 283 ARG A N 1
ATOM 2194 C CA . ARG A 1 283 ? -7.936 -10.663 13.399 1.00 77.88 283 ARG A CA 1
ATOM 2195 C C . ARG A 1 283 ? -8.397 -12.070 13.790 1.00 77.88 283 ARG A C 1
ATOM 2197 O O . ARG A 1 283 ? -7.693 -12.737 14.533 1.00 77.88 283 ARG A O 1
ATOM 2204 N N . ALA A 1 284 ? -9.570 -12.522 13.350 1.00 66.56 284 ALA A N 1
ATOM 2205 C CA . ALA A 1 284 ? -10.029 -13.883 13.592 1.00 66.56 284 ALA A CA 1
ATOM 2206 C C . ALA A 1 284 ? -9.399 -14.868 12.587 1.00 66.56 284 ALA A C 1
ATOM 2208 O O . ALA A 1 284 ? -9.291 -14.539 11.406 1.00 66.56 284 ALA A O 1
ATOM 2209 N N . PRO A 1 285 ? -9.051 -16.095 13.017 1.00 63.28 285 PRO A N 1
ATOM 2210 C CA . PRO A 1 285 ? -9.169 -16.626 14.380 1.00 63.28 285 PRO A CA 1
ATOM 2211 C C . PRO A 1 285 ? -7.971 -16.272 15.275 1.00 63.28 285 PRO A C 1
ATOM 2213 O O . PRO A 1 285 ? -8.030 -16.471 16.484 1.00 63.28 285 PRO A O 1
ATOM 2216 N N . LEU A 1 286 ? -6.891 -15.748 14.694 1.00 61.03 286 LEU A N 1
ATOM 2217 C CA . LEU A 1 286 ? -5.593 -15.562 15.342 1.00 61.03 286 LEU A CA 1
ATOM 2218 C C . LEU A 1 286 ? -5.528 -14.294 16.194 1.00 61.03 286 LEU A C 1
ATOM 2220 O O . LEU A 1 286 ? -4.487 -13.642 16.189 1.00 61.03 286 LEU A O 1
ATOM 2224 N N . ALA A 1 287 ? -6.617 -13.913 16.875 1.00 57.28 287 ALA A N 1
ATOM 2225 C CA . ALA A 1 287 ? -6.693 -12.644 17.588 1.00 57.28 287 ALA A CA 1
ATOM 2226 C C . ALA A 1 287 ? -5.475 -12.574 18.513 1.00 57.28 287 ALA A C 1
ATOM 2228 O O . ALA A 1 287 ? -5.404 -13.372 19.453 1.00 57.28 287 ALA A O 1
ATOM 2229 N N . PRO A 1 288 ? -4.472 -11.719 18.216 1.00 47.62 288 PRO A N 1
ATOM 2230 C CA . PRO A 1 288 ? -3.281 -11.703 19.030 1.00 47.62 288 PRO A CA 1
ATOM 2231 C C . PRO A 1 288 ? -3.745 -11.359 20.441 1.00 47.62 288 PRO A C 1
ATOM 2233 O O . PRO A 1 288 ? -4.648 -10.517 20.579 1.00 47.62 288 PRO A O 1
ATOM 2236 N N . PRO A 1 289 ? -3.191 -12.026 21.469 1.00 40.59 289 PRO A N 1
ATOM 2237 C CA . PRO A 1 289 ? -3.516 -11.694 22.841 1.00 40.59 289 PRO A CA 1
ATOM 2238 C C . PRO A 1 289 ? -3.391 -10.182 22.982 1.00 40.59 289 PRO A C 1
ATOM 2240 O O . PRO A 1 289 ? -2.480 -9.561 22.416 1.00 40.59 289 PRO A O 1
ATOM 2243 N N . THR A 1 290 ? -4.370 -9.590 23.664 1.00 45.31 290 THR A N 1
ATOM 2244 C CA . THR A 1 290 ? -4.336 -8.189 24.069 1.00 45.31 290 THR A CA 1
ATOM 2245 C C . THR A 1 290 ? -2.917 -7.814 24.500 1.00 45.31 290 THR A C 1
ATOM 2247 O O . THR A 1 290 ? -2.212 -8.663 25.059 1.00 45.31 290 THR A O 1
ATOM 2250 N N . PRO A 1 291 ? -2.463 -6.570 24.244 1.00 36.50 291 PRO A N 1
ATOM 2251 C CA . PRO A 1 291 ? -1.164 -6.126 24.736 1.00 36.50 291 PRO A CA 1
ATOM 2252 C C . PRO A 1 291 ? -1.016 -6.566 26.194 1.00 36.50 291 PRO A C 1
ATOM 2254 O O . PRO A 1 291 ? -1.956 -6.359 26.962 1.00 36.50 291 PRO A O 1
ATOM 2257 N N . LEU A 1 292 ? 0.101 -7.210 26.557 1.00 32.72 292 LEU A N 1
ATOM 2258 C CA . LEU A 1 292 ? 0.377 -7.621 27.939 1.00 32.72 292 LEU A CA 1
ATOM 2259 C C . LEU A 1 292 ? 0.030 -6.453 28.882 1.00 32.72 292 LEU A C 1
ATOM 2261 O O . LEU A 1 292 ? 0.704 -5.423 28.854 1.00 32.72 292 LEU A O 1
ATOM 2265 N N . GLY A 1 293 ? -1.058 -6.599 29.649 1.00 31.53 293 GLY A N 1
ATOM 2266 C CA . GLY A 1 293 ? -1.580 -5.579 30.569 1.00 31.53 293 GLY A CA 1
ATOM 2267 C C . GLY A 1 293 ? -2.872 -4.848 30.163 1.00 31.53 293 GLY A C 1
ATOM 2268 O O . GLY A 1 293 ? -3.326 -4.011 30.937 1.00 31.53 293 GLY A O 1
ATOM 2269 N N . ALA A 1 294 ? -3.494 -5.134 29.015 1.00 29.02 294 ALA A N 1
ATOM 2270 C CA . ALA A 1 294 ? -4.840 -4.644 28.701 1.00 29.02 294 ALA A CA 1
ATOM 2271 C C . ALA A 1 294 ? -5.890 -5.718 29.051 1.00 29.02 294 ALA A C 1
ATOM 2273 O O . ALA A 1 294 ? -5.764 -6.848 28.561 1.00 29.02 294 ALA A O 1
ATOM 2274 N N . PRO A 1 295 ? -6.912 -5.405 29.876 1.00 25.38 295 PRO A N 1
ATOM 2275 C CA . PRO A 1 295 ? -7.997 -6.343 30.128 1.00 25.38 295 PRO A CA 1
ATOM 2276 C C . PRO A 1 295 ? -8.672 -6.719 28.797 1.00 25.38 295 PRO A C 1
ATOM 2278 O O . PRO A 1 295 ? -8.663 -5.911 27.860 1.00 25.38 295 PRO A O 1
ATOM 2281 N N . PRO A 1 296 ? -9.216 -7.943 28.678 1.00 28.23 296 PRO A N 1
ATOM 2282 C CA . PRO A 1 296 ? -9.912 -8.378 27.474 1.00 28.23 296 PRO A CA 1
ATOM 2283 C C . PRO A 1 296 ? -10.968 -7.334 27.087 1.00 28.23 296 PRO A C 1
ATOM 2285 O O . PRO A 1 296 ? -11.772 -6.965 27.947 1.00 28.23 296 PRO A O 1
ATOM 2288 N N . PRO A 1 297 ? -11.020 -6.845 25.834 1.00 38.03 297 PRO A N 1
ATOM 2289 C CA . PRO A 1 297 ? -12.151 -6.064 25.365 1.00 38.03 297 PRO A CA 1
ATOM 2290 C C . PRO A 1 297 ? -13.294 -7.039 25.079 1.00 38.03 297 PRO A C 1
ATOM 2292 O O . PRO A 1 297 ? -13.612 -7.248 23.923 1.00 38.03 297 PRO A O 1
ATOM 2295 N N . ASP A 1 298 ? -13.784 -7.708 26.126 1.00 40.03 298 ASP A N 1
ATOM 2296 C CA . ASP A 1 298 ? -14.945 -8.603 26.166 1.00 40.03 298 ASP A CA 1
ATOM 2297 C C . ASP A 1 298 ? -15.183 -9.038 27.633 1.00 40.03 298 ASP A C 1
ATOM 2299 O O . ASP A 1 298 ? -15.101 -10.215 27.970 1.00 40.03 298 ASP A O 1
ATOM 2303 N N . GLN A 1 299 ? -15.448 -8.083 28.530 1.00 28.20 299 GLN A N 1
ATOM 2304 C CA . GLN A 1 299 ? -16.327 -8.281 29.693 1.00 28.20 299 GLN A CA 1
ATOM 2305 C C . GLN A 1 299 ? -17.079 -6.970 29.916 1.00 28.20 299 GLN A C 1
ATOM 2307 O O . GLN A 1 299 ? -16.467 -5.930 30.149 1.00 28.20 299 GLN A O 1
ATOM 2312 N N . GLY A 1 300 ? -18.398 -7.015 29.740 1.00 31.06 300 GLY A N 1
ATOM 2313 C CA . GLY A 1 300 ? -19.260 -5.852 29.870 1.00 31.06 300 GLY A CA 1
ATOM 2314 C C . GLY A 1 300 ? -19.203 -5.240 31.266 1.00 31.06 300 GLY A C 1
ATOM 2315 O O . GLY A 1 300 ? -19.306 -5.954 32.263 1.00 31.06 300 GLY A O 1
ATOM 2316 N N . VAL A 1 301 ? -19.105 -3.912 31.283 1.00 30.16 301 VAL A N 1
ATOM 2317 C CA . VAL A 1 301 ? -19.880 -3.025 32.155 1.00 30.16 301 VAL A CA 1
ATOM 2318 C C . VAL A 1 301 ? -20.385 -1.888 31.278 1.00 30.16 301 VAL A C 1
ATOM 2320 O O . VAL A 1 301 ? -19.555 -1.342 30.514 1.00 30.16 301 VAL A O 1
#

Secondary structure (DSSP, 8-state):
-GGGHHHHHHHHHIIIIISTTTTTSTTTSS--TTS-THHHHHHHHHHHHHHHHHHHHHHTTT--GGGHHHHHHHHHHHHHIIIIISTTTTTTTTS-HHHHHHHHHHHHHHHHHHHIIIIITTTSS-HHHHHHHHHHHHHHHHHH-TTSSSTTTTTTTSPTTHHHHHHHHHHHHHHHIIIIIIIIIS---BTTB-HHHHHHHHHHHHHIIIIISTTTTTTTSPTTHHHHHHHHHHHHHHHHHHHHHHGGGGSS--SS-HHHHHHHIIIIIIHHHHHHHHHTSTT-S------TTPPPS-S--

Mean predicted aligned error: 6.95 Å

Foldseek 3Di:
DLLLLLLLLLLLLLCCQQLQLPPCFPDQHDDDPPDALVCLLVVVVVVSVVSSVVVVVVVVVPDDPVLSNLLSLQLSLLSCLCRWLLSVPPPPPPDRSVVSSVVSCCVSNVVSCCCCVVCDVVPVDDSVLSNQLSLQLLLQLLLCTLQWQQNLPPNVVDDPPVSSVVSSVVSNVRSCCLRVVCCPVVVVCDLQAHSLLLSLLSNLLRLCCCQVVVVPPLVPDDPPSSNVVSVVVSVVSSVVVRVVLRVCSPDPDDPDSSSSVSSSCSSSPRRSVSSSCVTRSVVPPPVDPDDVPDDPPPDDD

Sequence (301 aa):
MLPASLFMLIWLGILVFIAGGWPLAPPLGSWRPGVSRAVPGVGMTAIWWALTVATVLVAQLFMAWPEFLPYGVVGFWLTLLWGVNLASWPLAGKVRPSIALVVGAIVIYGATSAIYYGLVKPSIVPPDYMVGLLLWHVAWLLVFSPAFITQGSPFRRLKQPGLGVAELVLSFILAYVSWDVFTLRMGLATPQFSFGVAASGVIMWSLAYSWAFSFAGVAKYRQPKRGVLAFMVMVAIVAAWTAIMWAPLQWPEPKLPIELAATYFNLCVVMPALVAHNAFWLRAPLAPPTPLGAPPPDQGV

pLDDT: mean 83.63, std 14.97, range [25.38, 96.81]